Protein AF-A0A386RFL8-F1 (afdb_monomer)

Secondary structure (DSSP, 8-state):
---HHHHHHHHHHH-TTGGGGG-SEEEEEEEE-S--SS-EEEEEEEEES-B---SS-TTSBTTBEEEEEEEES---TT-B--SSEEEEE-TT-TTEEEETTEEEETTEEEEEEETTTEEEHHHHSTTS-SS-HHHHHHHHHHHHHHHTTSPPPTT-EEE-SSTTS-EEE-TTPPP-TTS-------HHHHSSSSPPEESS----------

Organism: Lactobacillus helveticus (NCBI:txid1587)

Foldseek 3Di:
DCALVNQQVVQLQQPLLRPQVLWPEQEAEDEAADEEQIEEEYAEYEEYAAYYHDDDDPNAPVFEGEHEYAYYNDYDLARYPTQGYAYEYEQPQPQWDADPQWIGGVNHTRDRHTPVRYDYQCNRPPPDGSDPSVVSVVSSVVSLVVLLPDDAFPPWDFDPPDVAAGETECPRGDADPSRAGHDDDDVVSVPRPGDYDYPDDHPDRDPPDD

Structure (mmCIF, N/CA/C/O backbone):
data_AF-A0A386RFL8-F1
#
_entry.id   AF-A0A386RFL8-F1
#
loop_
_atom_site.group_PDB
_atom_site.id
_atom_site.type_symbol
_atom_site.label_atom_id
_atom_site.label_alt_id
_atom_site.label_comp_id
_atom_site.label_asym_id
_atom_site.label_entity_id
_atom_site.label_seq_id
_atom_site.pdbx_PDB_ins_code
_atom_site.Cartn_x
_atom_site.Cartn_y
_atom_site.Cartn_z
_atom_site.occupancy
_atom_site.B_iso_or_equiv
_atom_site.auth_seq_id
_atom_site.auth_comp_id
_atom_site.auth_asym_id
_atom_site.auth_atom_id
_atom_site.pdbx_PDB_model_num
ATOM 1 N N . MET A 1 1 ? 4.722 19.148 11.043 1.00 35.84 1 MET A N 1
ATOM 2 C CA . MET A 1 1 ? 4.468 17.842 10.405 1.00 35.84 1 MET A CA 1
ATOM 3 C C . MET A 1 1 ? 4.521 18.100 8.922 1.00 35.84 1 MET A C 1
ATOM 5 O O . MET A 1 1 ? 3.730 18.916 8.471 1.00 35.84 1 MET A O 1
ATOM 9 N N . THR A 1 2 ? 5.464 17.494 8.206 1.00 42.88 2 THR A N 1
ATOM 10 C CA . THR A 1 2 ? 5.365 17.396 6.747 1.00 42.88 2 THR A CA 1
ATOM 11 C C . THR A 1 2 ? 4.039 16.704 6.474 1.00 42.88 2 THR A C 1
ATOM 13 O O . THR A 1 2 ? 3.7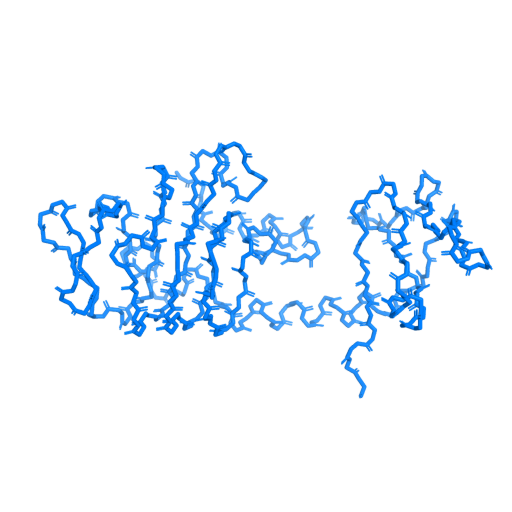72 15.642 7.046 1.00 42.88 2 THR A O 1
ATOM 16 N N . THR A 1 3 ? 3.135 17.372 5.773 1.00 51.09 3 THR A N 1
ATOM 17 C CA . THR A 1 3 ? 1.804 16.810 5.551 1.00 51.09 3 THR A CA 1
ATOM 18 C C . THR A 1 3 ? 1.956 15.531 4.733 1.00 51.09 3 THR A C 1
ATOM 20 O O . THR A 1 3 ? 2.874 15.390 3.927 1.00 51.09 3 THR A O 1
AT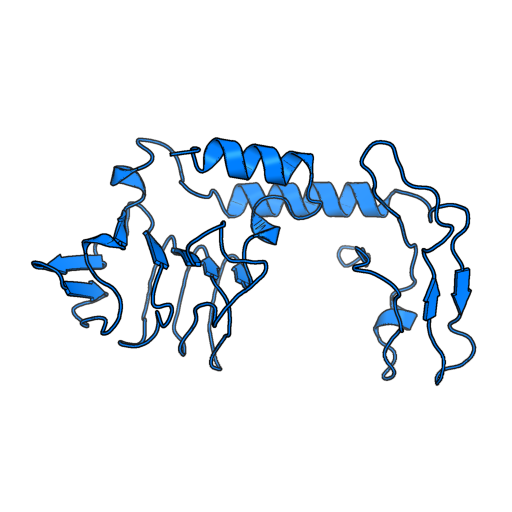OM 23 N N . VAL A 1 4 ? 1.058 14.570 4.923 1.00 56.25 4 VAL A N 1
ATOM 24 C CA . VAL A 1 4 ? 1.047 13.360 4.085 1.00 56.25 4 VAL A CA 1
ATOM 25 C C . VAL A 1 4 ? 0.836 13.712 2.612 1.00 56.25 4 VAL A C 1
ATOM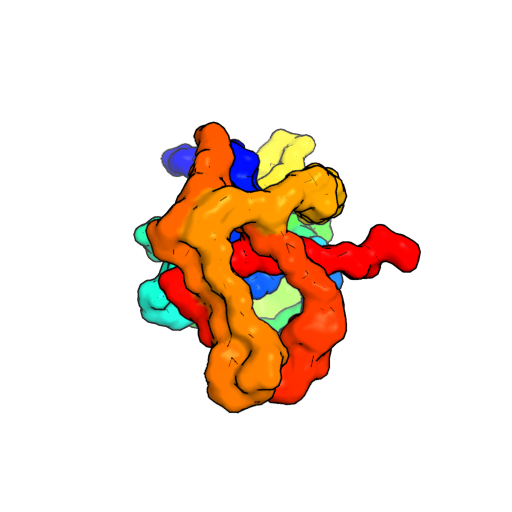 27 O O . VAL A 1 4 ? 1.330 12.993 1.753 1.00 56.25 4 VAL A O 1
ATOM 30 N N . GLY A 1 5 ? 0.241 14.877 2.327 1.00 56.59 5 GLY A N 1
ATOM 31 C CA . GLY A 1 5 ? 0.210 15.480 0.996 1.00 56.59 5 GLY A CA 1
ATOM 32 C C . GLY A 1 5 ? 1.600 15.763 0.417 1.00 56.59 5 GLY A C 1
ATOM 33 O O . GLY A 1 5 ? 1.866 15.358 -0.706 1.00 56.59 5 GLY A O 1
ATOM 34 N N . GLU A 1 6 ? 2.516 16.369 1.177 1.00 59.28 6 GLU A N 1
ATOM 35 C CA . GLU A 1 6 ? 3.884 16.657 0.709 1.00 59.28 6 GLU A CA 1
ATOM 36 C C . GLU A 1 6 ? 4.694 15.376 0.453 1.00 59.28 6 GLU A C 1
ATOM 38 O O . GLU A 1 6 ? 5.393 15.286 -0.553 1.00 59.28 6 GLU A O 1
ATOM 43 N N . ILE A 1 7 ? 4.562 14.357 1.314 1.00 64.94 7 ILE A N 1
ATOM 44 C CA . ILE A 1 7 ? 5.220 13.054 1.104 1.00 64.94 7 ILE A CA 1
ATOM 45 C C . ILE A 1 7 ? 4.599 12.331 -0.097 1.00 64.94 7 ILE A C 1
ATOM 47 O O . ILE A 1 7 ? 5.319 11.773 -0.919 1.00 64.94 7 ILE A O 1
ATOM 51 N N . ALA A 1 8 ? 3.274 12.363 -0.239 1.00 64.75 8 ALA A N 1
ATOM 52 C CA . ALA A 1 8 ? 2.593 11.763 -1.377 1.00 64.75 8 ALA A CA 1
ATOM 53 C C . ALA A 1 8 ? 2.959 12.447 -2.700 1.00 64.75 8 ALA A C 1
ATOM 55 O O . ALA A 1 8 ? 3.140 11.772 -3.712 1.00 64.75 8 ALA A O 1
ATOM 56 N N . GLU A 1 9 ? 3.080 13.773 -2.714 1.00 66.81 9 GLU A N 1
ATOM 57 C CA . GLU A 1 9 ? 3.544 14.522 -3.880 1.00 66.81 9 GLU A CA 1
ATOM 58 C C . GLU A 1 9 ? 4.996 14.208 -4.228 1.00 66.81 9 GLU A C 1
ATOM 60 O O . GLU A 1 9 ? 5.297 14.011 -5.403 1.00 66.81 9 GLU A O 1
ATOM 65 N N . ASP A 1 10 ? 5.881 14.136 -3.234 1.00 70.88 10 ASP A N 1
ATOM 66 C CA . ASP A 1 10 ? 7.281 13.763 -3.433 1.00 70.88 10 ASP A CA 1
ATOM 67 C C . ASP A 1 10 ? 7.417 12.338 -3.989 1.00 70.88 10 ASP A C 1
ATOM 69 O O . ASP A 1 10 ? 8.070 12.129 -5.011 1.00 70.88 10 ASP A O 1
ATOM 73 N N . GLN A 1 11 ? 6.710 11.368 -3.401 1.00 75.38 11 GLN A N 1
ATOM 74 C CA . GLN A 1 11 ? 6.687 9.998 -3.910 1.00 75.38 11 GLN A CA 1
ATOM 75 C C . GLN A 1 11 ? 6.119 9.933 -5.328 1.00 75.38 11 GLN A C 1
ATOM 77 O O . GLN A 1 11 ? 6.685 9.264 -6.182 1.00 75.38 11 GLN A O 1
ATOM 82 N N . ASN A 1 12 ? 5.047 10.666 -5.632 1.00 70.06 12 ASN A N 1
ATOM 83 C CA . ASN A 1 12 ? 4.496 10.699 -6.990 1.00 70.06 12 ASN A CA 1
ATOM 84 C C . ASN A 1 12 ? 5.446 11.345 -8.017 1.00 70.06 12 ASN A C 1
ATOM 86 O O . ASN A 1 12 ? 5.294 11.086 -9.208 1.00 70.06 12 ASN A O 1
ATOM 90 N N . LYS A 1 13 ? 6.402 12.178 -7.584 1.00 70.25 13 LYS A N 1
ATOM 91 C CA . LYS A 1 13 ? 7.418 12.794 -8.455 1.00 70.25 13 LYS A CA 1
ATOM 92 C C . LYS A 1 13 ? 8.653 11.914 -8.646 1.00 70.25 13 LYS A C 1
ATOM 94 O O . LYS A 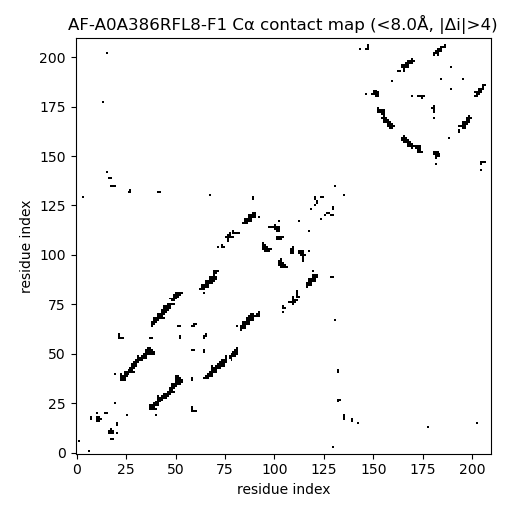1 13 ? 9.249 11.958 -9.716 1.00 70.25 13 LYS A O 1
ATOM 99 N N . HIS A 1 14 ? 9.038 11.137 -7.633 1.00 71.81 14 HIS A N 1
ATOM 100 C CA . HIS A 1 14 ? 10.338 10.453 -7.597 1.00 71.81 14 HIS A CA 1
ATOM 101 C C . HIS A 1 14 ? 10.260 8.920 -7.498 1.00 71.81 14 HIS A C 1
ATOM 103 O O . HIS A 1 14 ? 11.295 8.256 -7.521 1.00 71.81 14 HIS A O 1
ATOM 109 N N . ASN A 1 15 ? 9.063 8.337 -7.388 1.00 75.25 15 ASN A N 1
ATOM 110 C CA . ASN A 1 15 ? 8.848 6.896 -7.277 1.00 75.25 15 ASN A CA 1
ATOM 111 C C . ASN A 1 15 ? 7.842 6.423 -8.336 1.00 75.25 15 ASN A C 1
ATOM 113 O O . ASN A 1 15 ? 6.707 6.894 -8.386 1.00 75.25 15 ASN A O 1
ATOM 117 N N . ALA A 1 16 ? 8.230 5.435 -9.147 1.00 78.81 16 ALA A N 1
ATOM 118 C CA . ALA A 1 16 ? 7.373 4.825 -10.169 1.00 78.81 16 ALA A CA 1
ATOM 119 C C . ALA A 1 16 ? 6.045 4.277 -9.601 1.00 78.81 16 ALA A C 1
ATOM 121 O O . ALA A 1 16 ? 5.026 4.262 -10.297 1.00 78.81 16 ALA A O 1
ATOM 122 N N . LEU A 1 17 ? 6.057 3.853 -8.332 1.00 84.38 17 LEU A N 1
ATOM 123 C CA . LEU A 1 17 ? 4.894 3.347 -7.600 1.00 84.38 17 LEU A CA 1
ATOM 124 C C . LEU A 1 17 ? 4.148 4.439 -6.814 1.00 84.38 17 LEU A C 1
ATOM 126 O O . LEU A 1 17 ? 3.133 4.151 -6.179 1.00 84.38 17 LEU A O 1
ATOM 130 N N . GLY A 1 18 ? 4.636 5.682 -6.826 1.00 85.19 18 GLY A N 1
ATOM 131 C CA . GLY A 1 18 ? 4.064 6.780 -6.056 1.00 85.19 18 GLY A CA 1
ATOM 132 C C . GLY A 1 18 ? 3.894 6.424 -4.578 1.00 85.19 18 GLY A C 1
ATOM 133 O O . GLY A 1 18 ? 4.738 5.760 -3.975 1.00 85.19 18 GLY A O 1
ATOM 134 N N . VAL A 1 19 ? 2.756 6.820 -4.005 1.00 84.50 19 VAL A N 1
ATOM 135 C CA . VAL A 1 19 ? 2.386 6.518 -2.608 1.00 84.50 19 VAL A CA 1
ATOM 136 C C . VAL A 1 19 ? 2.368 5.015 -2.312 1.00 84.50 19 VAL A C 1
ATOM 138 O O . VAL A 1 19 ? 2.709 4.611 -1.202 1.00 84.50 19 VAL A O 1
ATOM 141 N N . ALA A 1 20 ? 2.009 4.168 -3.282 1.00 89.00 20 ALA A N 1
ATOM 142 C CA . ALA A 1 20 ? 1.928 2.724 -3.062 1.00 89.00 20 ALA A CA 1
ATOM 143 C C . ALA A 1 20 ? 3.291 2.108 -2.716 1.00 89.00 20 ALA A C 1
ATOM 145 O O . ALA A 1 20 ? 3.353 1.153 -1.945 1.00 89.00 20 ALA A O 1
ATOM 146 N N . GLY A 1 21 ? 4.382 2.698 -3.217 1.00 84.69 21 GLY A N 1
ATOM 147 C CA . GLY A 1 21 ? 5.746 2.269 -2.910 1.00 84.69 21 GLY A CA 1
ATOM 148 C C . GLY A 1 21 ? 6.151 2.444 -1.442 1.00 84.69 21 GLY A C 1
ATOM 149 O O . GLY A 1 21 ? 7.168 1.894 -1.036 1.00 84.69 21 GLY A O 1
ATOM 150 N N . MET A 1 22 ? 5.367 3.171 -0.638 1.00 83.25 22 MET A N 1
ATOM 151 C CA . MET A 1 22 ? 5.612 3.347 0.798 1.00 83.25 22 MET A CA 1
ATOM 152 C C . MET A 1 22 ? 5.113 2.176 1.657 1.00 83.25 22 MET A C 1
ATOM 154 O O . MET A 1 22 ? 5.373 2.149 2.862 1.00 83.25 22 MET A O 1
ATOM 158 N N . PHE A 1 23 ? 4.357 1.240 1.076 1.00 87.88 23 PHE A N 1
ATOM 159 C CA . PHE A 1 23 ? 3.681 0.180 1.817 1.00 87.88 23 PHE A CA 1
ATOM 160 C C . PHE A 1 23 ? 4.155 -1.205 1.383 1.00 87.88 23 PHE A C 1
ATOM 162 O O . PHE A 1 23 ? 4.323 -1.481 0.197 1.00 87.88 23 PHE A O 1
ATOM 169 N N . ASN A 1 24 ? 4.312 -2.119 2.344 1.00 90.50 24 ASN A N 1
ATOM 170 C CA . ASN A 1 24 ? 4.520 -3.536 2.032 1.00 90.50 24 ASN A CA 1
ATOM 171 C C . ASN A 1 24 ? 3.294 -4.158 1.359 1.00 90.50 24 ASN A C 1
ATOM 173 O O . ASN A 1 24 ? 3.442 -5.011 0.486 1.00 90.50 24 ASN A O 1
ATOM 177 N N . ILE A 1 25 ? 2.097 -3.763 1.791 1.00 92.69 25 ILE A N 1
ATOM 178 C CA . ILE A 1 25 ? 0.830 -4.167 1.187 1.00 92.69 25 ILE A CA 1
ATOM 179 C C . ILE A 1 25 ? 0.078 -2.894 0.813 1.00 92.69 25 ILE A C 1
ATOM 181 O O . ILE A 1 25 ? -0.309 -2.131 1.693 1.00 92.69 25 ILE A O 1
ATOM 185 N N . PHE A 1 26 ? -0.150 -2.691 -0.484 1.00 94.06 26 PHE A N 1
ATOM 186 C CA . PHE A 1 26 ? -1.040 -1.661 -1.014 1.00 94.06 26 PHE A CA 1
ATOM 187 C C . PHE A 1 26 ? -2.131 -2.335 -1.851 1.00 94.06 26 PHE A C 1
ATOM 189 O O . PHE A 1 26 ? -1.840 -2.915 -2.899 1.00 94.06 26 PHE A O 1
ATOM 196 N N . SER A 1 27 ? -3.380 -2.319 -1.388 1.00 96.75 27 SER A N 1
ATOM 197 C CA . SER A 1 27 ? -4.453 -3.113 -2.006 1.00 96.75 27 SER A CA 1
ATOM 198 C C . SER A 1 27 ? -5.835 -2.489 -1.861 1.00 96.75 27 SER A C 1
ATOM 200 O O . SER A 1 27 ? -6.052 -1.600 -1.050 1.00 96.75 27 SER A O 1
ATOM 202 N N . LYS A 1 28 ? -6.806 -2.972 -2.640 1.00 97.44 28 LYS A N 1
ATOM 203 C CA . LYS A 1 28 ? -8.221 -2.662 -2.386 1.00 97.44 28 LYS A CA 1
ATOM 204 C C . LYS A 1 28 ? -8.800 -3.569 -1.305 1.00 97.44 28 LYS A C 1
ATOM 206 O O . LYS A 1 28 ? -9.442 -3.090 -0.389 1.00 97.44 28 LYS A O 1
ATOM 211 N N . GLU A 1 29 ? -8.513 -4.858 -1.383 1.00 97.62 29 GLU A N 1
ATOM 212 C CA . GLU A 1 29 ? -9.023 -5.862 -0.454 1.00 97.62 29 GLU A CA 1
ATOM 213 C C . GLU A 1 29 ? -7.834 -6.622 0.143 1.00 97.62 29 GLU A C 1
ATOM 215 O O . GLU A 1 29 ? -6.909 -6.999 -0.585 1.00 97.62 29 GLU A O 1
ATOM 220 N N . THR A 1 30 ? -7.835 -6.849 1.456 1.00 97.50 30 THR A N 1
ATOM 221 C CA . THR A 1 30 ? -6.741 -7.535 2.157 1.00 97.50 30 THR A CA 1
ATOM 222 C C . THR A 1 30 ? -7.254 -8.669 3.029 1.00 97.50 30 THR A C 1
ATOM 224 O O . THR A 1 30 ? -8.117 -8.472 3.882 1.00 97.50 30 THR A O 1
ATOM 227 N N . ASN A 1 31 ? -6.631 -9.838 2.868 1.00 96.44 31 ASN A N 1
ATOM 228 C CA . ASN A 1 31 ? -6.639 -10.935 3.829 1.00 96.44 31 ASN A CA 1
ATOM 229 C C . ASN A 1 31 ? -5.188 -11.308 4.148 1.00 96.44 31 ASN A C 1
ATOM 231 O O . ASN A 1 31 ? -4.416 -11.578 3.227 1.00 96.44 31 ASN A O 1
ATOM 235 N N . ILE A 1 32 ? -4.810 -11.343 5.428 1.00 94.25 32 ILE A N 1
ATOM 236 C CA . ILE A 1 32 ? -3.445 -11.710 5.837 1.00 94.25 32 ILE A CA 1
ATOM 237 C C . ILE A 1 32 ? -3.442 -13.128 6.414 1.00 94.25 32 ILE A C 1
ATOM 239 O O . ILE A 1 32 ? -3.817 -13.353 7.561 1.00 94.25 32 ILE A O 1
ATOM 243 N N . SER A 1 33 ? -2.995 -14.104 5.625 1.00 92.00 33 SER A N 1
ATOM 244 C CA . SER A 1 33 ? -2.976 -15.522 6.021 1.00 92.00 33 SER A CA 1
ATOM 245 C C . SER A 1 33 ? -1.745 -15.931 6.835 1.00 92.00 33 SER A C 1
ATOM 247 O O . SER A 1 33 ? -1.748 -16.983 7.467 1.00 92.00 33 SER A O 1
ATOM 249 N N . ALA A 1 34 ? -0.703 -15.101 6.880 1.00 91.50 34 ALA A N 1
ATOM 250 C CA . ALA A 1 34 ? 0.533 -15.344 7.620 1.00 91.50 34 ALA A CA 1
ATOM 251 C C . ALA A 1 34 ? 1.083 -14.029 8.176 1.00 91.50 34 ALA A C 1
ATOM 253 O O . ALA A 1 34 ? 0.790 -12.968 7.639 1.00 91.50 34 ALA A O 1
ATOM 254 N N . ASN A 1 35 ? 1.891 -14.095 9.234 1.00 92.12 35 ASN A N 1
ATOM 255 C CA . ASN A 1 35 ? 2.486 -12.897 9.820 1.00 92.12 35 ASN A CA 1
ATOM 256 C C . ASN A 1 35 ? 3.307 -12.122 8.781 1.00 92.12 35 ASN A C 1
ATOM 258 O O . ASN A 1 35 ? 4.280 -12.644 8.235 1.00 92.12 35 ASN A O 1
ATOM 262 N N . THR A 1 36 ? 2.973 -10.851 8.589 1.00 91.44 36 THR A N 1
ATOM 263 C CA . THR A 1 36 ? 3.650 -9.964 7.644 1.00 91.44 36 THR A CA 1
ATOM 264 C C . THR A 1 36 ? 4.641 -9.073 8.388 1.00 91.44 36 THR A C 1
ATOM 266 O O . THR A 1 36 ? 4.363 -8.537 9.463 1.00 91.44 36 THR A O 1
ATOM 269 N N . ASN A 1 37 ? 5.850 -8.928 7.850 1.00 90.69 37 ASN A N 1
ATOM 270 C CA . ASN A 1 37 ? 6.819 -7.947 8.334 1.00 90.69 37 ASN A CA 1
ATOM 271 C C . ASN A 1 37 ? 6.724 -6.678 7.486 1.00 90.69 37 ASN A C 1
ATOM 273 O O . ASN A 1 37 ? 7.542 -6.467 6.592 1.00 90.69 37 ASN A O 1
ATOM 277 N N . GLY A 1 38 ? 5.687 -5.882 7.727 1.00 89.75 38 GLY A N 1
ATOM 278 C CA . GLY A 1 38 ? 5.405 -4.729 6.888 1.00 89.75 38 GLY A CA 1
ATOM 279 C C . GLY A 1 38 ? 4.081 -4.045 7.172 1.00 89.75 38 GLY A C 1
ATOM 280 O O . GLY A 1 38 ? 3.181 -4.664 7.739 1.00 89.75 38 GLY A O 1
ATOM 281 N N . ASN A 1 39 ? 3.985 -2.785 6.763 1.00 91.50 39 ASN A N 1
ATOM 282 C CA . ASN A 1 39 ? 2.782 -1.970 6.860 1.00 91.50 39 ASN A CA 1
ATOM 283 C C . ASN A 1 39 ? 1.765 -2.243 5.748 1.00 91.50 39 ASN A C 1
ATOM 285 O O . ASN A 1 39 ? 2.070 -2.819 4.700 1.00 91.50 39 ASN A O 1
ATOM 289 N N . VAL A 1 40 ? 0.541 -1.782 5.993 1.00 94.12 40 VAL A N 1
ATOM 290 C CA . VAL A 1 40 ? -0.619 -1.996 5.132 1.00 94.12 40 VAL A CA 1
ATOM 291 C C . VAL A 1 40 ? -1.300 -0.667 4.813 1.00 94.12 40 VAL A C 1
ATOM 293 O O . VAL A 1 40 ? -1.617 0.111 5.713 1.00 94.12 40 VAL A O 1
ATOM 296 N N . ALA A 1 41 ? -1.576 -0.448 3.531 1.00 94.25 41 ALA A N 1
ATOM 297 C CA . ALA A 1 41 ? -2.558 0.496 3.021 1.00 94.25 41 ALA A CA 1
ATOM 298 C C . ALA A 1 41 ? -3.643 -0.281 2.268 1.00 94.25 41 ALA A C 1
ATOM 300 O O . ALA A 1 41 ? -3.373 -0.880 1.225 1.00 94.25 41 ALA A O 1
ATOM 301 N N . THR A 1 42 ? -4.869 -0.298 2.789 1.00 96.88 42 THR A N 1
ATOM 302 C CA . THR A 1 42 ? -5.968 -1.014 2.138 1.00 96.88 42 THR A CA 1
ATOM 303 C C . THR A 1 42 ? -7.316 -0.333 2.266 1.00 96.88 42 THR A C 1
ATOM 305 O O . THR A 1 42 ? -7.565 0.412 3.216 1.00 96.88 42 THR A O 1
ATOM 308 N N . LYS A 1 43 ? -8.193 -0.586 1.292 1.00 96.25 43 LYS A N 1
ATOM 309 C CA . LYS A 1 43 ? -9.557 -0.061 1.318 1.00 96.25 43 LYS A CA 1
ATOM 310 C C . LYS A 1 43 ? -10.427 -0.903 2.248 1.00 96.25 43 LYS A C 1
ATOM 312 O O . LYS A 1 43 ? -11.052 -0.363 3.151 1.00 96.25 43 LYS A O 1
ATOM 317 N N . THR A 1 44 ? -10.383 -2.220 2.109 1.00 97.38 44 THR A N 1
ATOM 318 C CA . THR A 1 44 ? -11.074 -3.154 2.996 1.00 97.38 44 THR A CA 1
ATOM 319 C C . THR A 1 44 ? -10.078 -4.156 3.560 1.00 97.38 44 THR A C 1
ATOM 321 O O . THR A 1 44 ? -9.433 -4.912 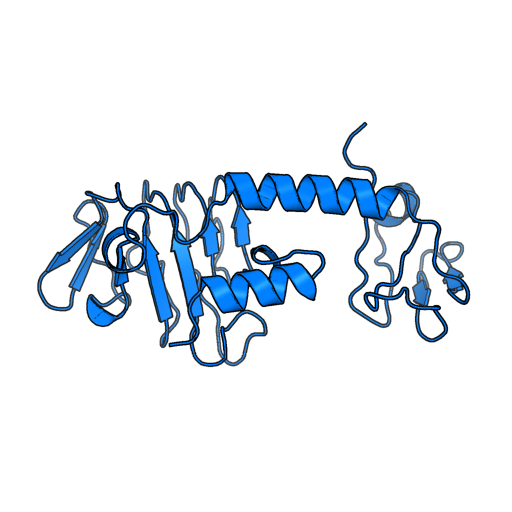2.831 1.00 97.38 44 THR A O 1
ATOM 324 N N . TYR A 1 45 ? -9.961 -4.182 4.883 1.00 97.31 45 TYR A N 1
ATOM 325 C CA . TYR A 1 45 ? -9.289 -5.251 5.606 1.00 97.31 45 TYR A CA 1
ATOM 326 C C . TYR A 1 45 ? -10.337 -6.240 6.107 1.00 97.31 45 TYR A C 1
ATOM 328 O O . TYR A 1 45 ? -11.131 -5.916 6.992 1.00 97.31 45 TYR A O 1
ATOM 336 N N . HIS A 1 46 ? -10.346 -7.439 5.532 1.00 97.38 46 HIS A N 1
ATOM 337 C CA . HIS A 1 46 ? -11.338 -8.455 5.864 1.00 97.38 46 HIS A CA 1
ATOM 338 C C . HIS A 1 46 ? -10.999 -9.156 7.175 1.00 97.38 46 HIS A C 1
ATOM 340 O O . HIS A 1 46 ? -11.810 -9.183 8.091 1.00 97.38 46 HIS A O 1
ATOM 346 N N . SER A 1 47 ? -9.808 -9.750 7.250 1.00 95.38 47 SER A N 1
ATOM 347 C CA . SER A 1 47 ? -9.329 -10.498 8.411 1.00 95.38 47 SER A CA 1
ATOM 348 C C . SER A 1 47 ? -7.844 -10.837 8.250 1.00 95.38 47 SER A C 1
ATOM 350 O O . SER A 1 47 ? -7.271 -10.714 7.162 1.00 95.38 47 SER A O 1
ATOM 352 N N . GLY A 1 48 ? -7.205 -11.306 9.322 1.00 93.56 48 GLY A N 1
ATOM 353 C CA . GLY A 1 48 ? -5.891 -11.925 9.199 1.00 93.56 48 GLY A CA 1
ATOM 354 C C . GLY A 1 48 ? -5.010 -11.866 10.435 1.00 93.56 48 GLY A C 1
ATOM 355 O O . GLY A 1 48 ? -5.407 -11.380 11.496 1.00 93.56 48 GLY A O 1
ATOM 356 N N . ASN A 1 49 ? -3.800 -12.381 10.237 1.00 93.94 49 ASN A N 1
ATOM 357 C CA . ASN A 1 49 ? -2.702 -12.437 11.191 1.00 93.94 49 ASN A CA 1
ATOM 358 C C . ASN A 1 49 ? -2.023 -11.069 11.402 1.00 93.94 49 ASN A C 1
ATOM 360 O O . ASN A 1 49 ? -2.480 -10.034 10.919 1.00 93.94 49 ASN A O 1
ATOM 364 N N . GLU A 1 50 ? -0.928 -11.065 12.161 1.00 94.81 50 GLU A N 1
ATOM 365 C CA . GLU A 1 50 ? -0.198 -9.855 12.532 1.00 94.81 50 GLU A CA 1
ATOM 366 C C . GLU A 1 50 ? 0.544 -9.217 11.354 1.00 94.81 50 GLU A C 1
ATOM 368 O O . GLU A 1 50 ? 1.131 -9.900 10.511 1.00 94.81 50 GLU A O 1
ATOM 373 N N . PHE A 1 51 ? 0.616 -7.891 11.364 1.00 94.62 51 PHE A N 1
ATOM 374 C CA . PHE A 1 51 ? 1.407 -7.078 10.454 1.00 94.62 51 PHE A CA 1
ATOM 375 C C . PHE A 1 51 ? 2.108 -5.934 11.201 1.00 94.62 51 PHE A C 1
ATOM 377 O O . PHE A 1 51 ? 1.921 -5.711 12.399 1.00 94.62 51 PHE A O 1
ATOM 384 N N . GLY A 1 52 ? 2.987 -5.240 10.491 1.00 91.38 52 GLY A N 1
ATOM 385 C CA . GLY A 1 52 ? 3.819 -4.162 11.011 1.00 91.38 52 GLY A CA 1
ATOM 386 C C . GLY A 1 52 ? 5.311 -4.470 10.914 1.00 91.38 52 GLY A C 1
ATOM 387 O O . GLY A 1 52 ? 5.755 -5.618 11.096 1.00 91.38 52 GLY A O 1
ATOM 388 N N . ALA A 1 53 ? 6.082 -3.435 10.595 1.00 86.56 53 ALA A N 1
ATOM 389 C CA . ALA A 1 53 ? 7.514 -3.534 10.347 1.00 86.56 53 ALA A CA 1
ATOM 390 C C . ALA A 1 53 ? 8.321 -3.861 11.622 1.00 86.56 53 ALA A C 1
ATOM 392 O O . ALA A 1 53 ? 8.009 -3.422 12.730 1.00 86.56 53 ALA A O 1
ATOM 393 N N . ARG A 1 54 ? 9.397 -4.640 11.459 1.00 79.12 54 ARG A N 1
ATOM 394 C CA . ARG A 1 54 ? 10.392 -4.973 12.489 1.00 79.12 54 ARG A CA 1
ATOM 395 C C . ARG A 1 54 ? 11.701 -4.239 12.213 1.00 79.12 54 ARG A C 1
ATOM 397 O O . ARG A 1 54 ? 12.210 -4.294 11.096 1.00 79.12 54 ARG A O 1
ATOM 404 N N . GLY A 1 55 ? 12.303 -3.663 13.253 1.00 74.44 55 GLY A N 1
ATOM 405 C CA . GLY A 1 55 ? 13.625 -3.035 13.159 1.00 74.44 55 GLY A CA 1
ATOM 406 C C . GLY A 1 55 ? 13.645 -1.857 12.182 1.00 74.44 55 GLY A C 1
ATOM 407 O O . GLY A 1 55 ? 12.683 -1.104 12.113 1.00 74.44 55 GLY A O 1
ATOM 408 N N . LYS A 1 56 ? 14.741 -1.689 11.432 1.00 67.44 56 LYS A N 1
ATOM 409 C CA . LYS A 1 56 ? 14.808 -0.722 10.325 1.00 67.44 56 LYS A CA 1
ATOM 410 C C . LYS A 1 56 ? 14.200 -1.360 9.073 1.00 67.44 56 LYS A C 1
ATOM 412 O O . LYS A 1 56 ? 14.687 -2.393 8.626 1.00 67.44 56 LYS A O 1
ATOM 417 N N . SER A 1 57 ? 13.178 -0.733 8.498 1.00 65.94 57 SER A N 1
ATOM 418 C CA . SER A 1 57 ? 12.584 -1.112 7.211 1.00 65.94 57 SER A CA 1
ATOM 419 C C . SER A 1 57 ? 12.566 0.096 6.276 1.00 65.94 57 SER A C 1
ATOM 421 O O . SER A 1 57 ? 12.442 1.229 6.737 1.00 65.94 57 SER A O 1
ATOM 423 N N . HIS A 1 58 ? 12.683 -0.150 4.968 1.00 62.41 58 HIS A N 1
ATOM 424 C CA . HIS A 1 58 ? 12.566 0.889 3.937 1.00 62.41 58 HIS A CA 1
ATOM 425 C C . HIS A 1 58 ? 11.167 1.528 3.911 1.00 62.41 58 HIS A C 1
ATOM 427 O O . HIS A 1 58 ? 11.020 2.671 3.501 1.00 62.41 58 HIS A O 1
ATOM 433 N N . ASN A 1 59 ? 10.162 0.809 4.420 1.00 58.81 59 ASN A N 1
ATOM 434 C CA . ASN A 1 59 ? 8.763 1.238 4.438 1.00 58.81 59 ASN A CA 1
ATOM 435 C C . ASN A 1 59 ? 8.370 1.959 5.739 1.00 58.81 59 ASN A C 1
ATOM 437 O O . ASN A 1 59 ? 7.212 2.322 5.928 1.00 58.81 59 ASN A O 1
ATOM 441 N N . LEU A 1 60 ? 9.327 2.187 6.649 1.00 65.38 60 LEU A N 1
ATOM 442 C CA . LEU A 1 60 ? 9.124 3.102 7.769 1.00 65.38 60 LEU A CA 1
ATOM 443 C C . LEU A 1 60 ? 9.232 4.534 7.254 1.00 65.38 60 LEU A C 1
ATOM 445 O O . LEU A 1 60 ? 10.254 4.922 6.687 1.00 65.38 60 LEU A O 1
ATOM 449 N N . THR A 1 61 ? 8.230 5.365 7.522 1.00 61.09 61 THR A N 1
ATOM 450 C CA . THR A 1 61 ? 8.315 6.795 7.219 1.00 61.09 61 THR A CA 1
ATOM 451 C C . THR A 1 61 ? 9.251 7.462 8.227 1.00 61.09 61 THR A C 1
ATOM 453 O O . THR A 1 61 ? 8.789 7.903 9.277 1.00 61.09 61 THR A O 1
ATOM 456 N N . ALA A 1 62 ? 10.560 7.477 7.944 1.00 55.72 62 ALA A N 1
ATOM 457 C CA . ALA A 1 62 ? 11.688 8.092 8.673 1.00 55.72 62 ALA A CA 1
ATOM 458 C C . ALA A 1 62 ? 11.852 7.793 10.190 1.00 55.72 62 ALA A C 1
ATOM 460 O O . ALA A 1 62 ? 12.963 7.882 10.703 1.00 55.72 62 ALA A O 1
ATOM 461 N N . THR A 1 63 ? 10.792 7.442 10.921 1.00 64.94 63 THR A N 1
ATOM 462 C CA . THR A 1 63 ? 10.738 7.248 12.379 1.00 64.94 63 THR A CA 1
ATOM 463 C C . THR A 1 63 ? 9.602 6.323 12.845 1.00 64.94 63 THR A C 1
ATOM 465 O O . THR A 1 63 ? 9.668 5.865 13.980 1.00 64.94 63 THR A O 1
ATOM 468 N N . LYS A 1 64 ? 8.566 6.045 12.030 1.00 79.38 64 LYS A N 1
ATOM 469 C CA . LYS A 1 64 ? 7.387 5.253 12.444 1.00 79.38 64 LYS A CA 1
ATOM 470 C C . LYS A 1 64 ? 6.822 4.380 11.327 1.00 79.38 64 LYS A C 1
ATOM 472 O O . LYS A 1 64 ? 6.992 4.690 10.149 1.00 79.38 64 LYS A O 1
ATOM 477 N N . ASP A 1 65 ? 6.120 3.324 11.725 1.00 87.25 65 ASP A N 1
ATOM 478 C CA . ASP A 1 65 ? 5.334 2.469 10.837 1.00 87.25 65 ASP A CA 1
ATOM 479 C C . ASP A 1 65 ? 3.962 3.103 10.574 1.00 87.25 65 ASP A C 1
ATOM 481 O O . ASP A 1 65 ? 3.235 3.416 11.517 1.00 87.25 65 ASP A O 1
ATOM 485 N N . VAL A 1 66 ? 3.593 3.333 9.314 1.00 88.56 66 VAL A N 1
ATOM 486 C CA . VAL A 1 66 ? 2.316 3.986 8.974 1.00 88.56 66 VAL A CA 1
ATOM 487 C C . VAL A 1 66 ? 1.407 2.996 8.280 1.00 88.56 66 VAL A C 1
ATOM 489 O O . VAL A 1 66 ? 1.782 2.431 7.257 1.00 88.56 66 VAL A O 1
ATOM 492 N N . ASN A 1 67 ? 0.203 2.827 8.821 1.00 92.88 67 ASN A N 1
ATOM 493 C CA . ASN A 1 67 ? -0.843 1.980 8.264 1.00 92.88 67 ASN A CA 1
ATOM 494 C C . ASN A 1 67 ? -2.070 2.831 7.915 1.00 92.88 67 ASN A C 1
ATOM 496 O O . ASN A 1 67 ? -2.454 3.707 8.692 1.00 92.88 67 ASN A O 1
ATOM 500 N N . TYR A 1 68 ? -2.701 2.545 6.778 1.00 93.81 68 TYR A N 1
ATOM 501 C CA . TYR A 1 68 ? -3.979 3.132 6.376 1.00 9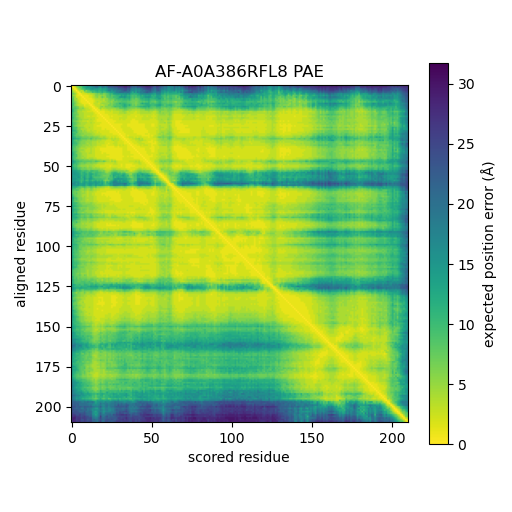3.81 68 TYR A CA 1
ATOM 502 C C . TYR A 1 68 ? -4.987 2.025 6.078 1.00 93.81 68 TYR A C 1
ATOM 504 O O . TYR A 1 68 ? -4.745 1.172 5.229 1.00 93.81 68 TYR A O 1
ATOM 512 N N . ILE A 1 69 ? -6.119 2.017 6.771 1.00 96.38 69 ILE A N 1
ATOM 513 C CA . ILE A 1 69 ? -7.173 1.030 6.533 1.00 96.38 69 ILE A CA 1
ATOM 514 C C . ILE A 1 69 ? -8.509 1.757 6.464 1.00 96.38 69 ILE A C 1
ATOM 516 O O . ILE A 1 69 ? -9.035 2.187 7.487 1.00 96.38 69 ILE A O 1
ATOM 520 N N . GLU A 1 70 ? -9.062 1.918 5.263 1.00 95.06 70 GLU A N 1
ATOM 521 C CA . GLU A 1 70 ? -10.293 2.698 5.080 1.00 95.06 70 GLU A CA 1
ATOM 522 C C . GLU A 1 70 ? -11.488 2.042 5.799 1.00 95.06 70 GLU A C 1
ATOM 524 O O . GLU A 1 70 ? -12.230 2.729 6.500 1.00 95.06 70 GLU A O 1
ATOM 529 N N . LYS A 1 71 ? -11.623 0.713 5.699 1.00 96.19 71 LYS A N 1
ATOM 530 C CA . LYS A 1 71 ? -12.647 -0.101 6.367 1.00 96.19 71 LYS A CA 1
ATOM 531 C C . LYS A 1 71 ? -12.034 -1.367 6.969 1.00 96.19 71 LYS A C 1
ATOM 533 O O . LYS A 1 71 ? -11.310 -2.093 6.289 1.00 96.19 71 LYS A O 1
ATOM 538 N N . ILE A 1 72 ? -12.382 -1.675 8.221 1.00 97.06 72 ILE A N 1
ATOM 539 C CA . ILE A 1 72 ? -12.010 -2.928 8.901 1.00 97.06 72 ILE A CA 1
ATOM 540 C C . ILE A 1 72 ? -13.272 -3.762 9.131 1.00 97.06 72 ILE A C 1
ATOM 542 O O . ILE A 1 72 ? -14.188 -3.299 9.810 1.00 97.06 72 ILE A O 1
ATOM 546 N N . GLU A 1 73 ? -13.321 -4.982 8.597 1.00 96.12 73 GLU A N 1
ATOM 547 C CA . GLU A 1 73 ? -14.439 -5.915 8.807 1.00 96.12 73 GLU A CA 1
ATOM 548 C C . GLU A 1 73 ? -14.198 -6.831 10.009 1.00 96.12 73 GLU A C 1
ATOM 550 O O . GLU A 1 73 ? -15.049 -6.900 10.892 1.00 96.12 73 GLU A O 1
ATOM 555 N N . ASP A 1 74 ? -13.025 -7.457 10.103 1.00 95.56 74 ASP A N 1
ATOM 556 C CA . ASP A 1 74 ? -12.524 -8.145 11.295 1.00 95.56 74 ASP A CA 1
ATOM 557 C C . ASP A 1 74 ? -11.010 -7.944 11.435 1.00 95.56 74 ASP A C 1
ATOM 559 O O . ASP A 1 74 ? -10.288 -7.668 10.478 1.00 95.56 74 ASP A O 1
ATOM 563 N N . ILE A 1 75 ? -10.512 -8.064 12.663 1.00 95.69 75 ILE A N 1
ATOM 564 C CA . ILE A 1 75 ? -9.098 -7.886 12.977 1.00 95.69 75 ILE A CA 1
ATOM 565 C C . ILE A 1 75 ? -8.714 -8.663 14.236 1.00 95.69 75 ILE A C 1
ATOM 567 O O . ILE A 1 75 ? -9.456 -8.690 15.220 1.00 95.69 75 ILE A O 1
ATOM 571 N N . GLY A 1 76 ? -7.556 -9.322 14.228 1.00 94.75 76 GLY A N 1
ATOM 572 C CA . GLY A 1 76 ? -7.011 -9.962 15.427 1.00 94.75 76 GLY A CA 1
ATOM 573 C C . GLY A 1 76 ? -6.606 -8.931 16.487 1.00 94.75 76 GLY A C 1
ATOM 574 O O . GLY A 1 76 ? -6.162 -7.837 16.151 1.00 94.75 76 GLY A O 1
ATOM 575 N N . ALA A 1 77 ? -6.700 -9.284 17.773 1.00 95.75 77 ALA A N 1
ATOM 576 C CA . ALA A 1 77 ? -6.307 -8.385 18.869 1.00 95.75 77 ALA A CA 1
ATOM 577 C C . ALA A 1 77 ? -4.836 -7.926 18.766 1.00 95.75 77 ALA A C 1
ATOM 579 O O . ALA A 1 77 ? -4.517 -6.774 19.057 1.00 95.75 77 ALA A O 1
ATOM 580 N N . ASN A 1 78 ? -3.965 -8.802 18.255 1.00 93.94 78 ASN A N 1
ATOM 581 C CA . ASN A 1 78 ? -2.535 -8.553 18.055 1.00 93.94 78 ASN A CA 1
ATOM 582 C C . ASN A 1 78 ? -2.173 -8.056 16.644 1.00 93.94 78 ASN A C 1
ATOM 584 O O . ASN A 1 78 ? -0.991 -7.989 16.320 1.00 93.94 78 ASN A O 1
ATOM 588 N N . ALA A 1 79 ? -3.155 -7.732 15.790 1.00 94.88 79 ALA A N 1
ATOM 589 C CA . ALA A 1 79 ? -2.912 -7.496 14.363 1.00 94.88 79 ALA A CA 1
ATOM 590 C C . ALA A 1 79 ? -1.857 -6.412 14.096 1.00 94.88 79 ALA A C 1
ATOM 592 O O . ALA A 1 79 ? -0.975 -6.604 13.267 1.00 94.88 79 ALA A O 1
ATOM 593 N N . PHE A 1 80 ? -1.910 -5.305 14.834 1.00 94.75 80 PHE A N 1
ATOM 594 C CA . PHE A 1 80 ? -0.878 -4.276 14.790 1.00 94.75 80 PHE A CA 1
ATOM 595 C C . PHE A 1 80 ? 0.264 -4.666 15.723 1.00 94.75 80 PHE A C 1
ATOM 597 O O . PHE A 1 80 ? 0.066 -4.713 16.932 1.00 94.75 80 PHE A O 1
ATOM 604 N N . ARG A 1 81 ? 1.457 -4.940 15.192 1.00 91.19 81 ARG A N 1
ATOM 605 C CA . ARG A 1 81 ? 2.612 -5.364 16.004 1.00 91.19 81 ARG A CA 1
ATOM 606 C C . ARG A 1 81 ? 3.684 -4.287 16.182 1.00 91.19 81 ARG A C 1
ATOM 608 O O . ARG A 1 81 ? 4.505 -4.391 17.091 1.00 91.19 81 ARG A O 1
ATOM 615 N N . ALA A 1 82 ? 3.744 -3.293 15.300 1.00 87.56 82 ALA A N 1
ATOM 616 C CA . ALA A 1 82 ? 4.801 -2.285 15.341 1.00 87.56 82 ALA A CA 1
ATOM 617 C C . ALA A 1 82 ? 4.763 -1.480 16.656 1.00 87.56 82 ALA A C 1
ATOM 619 O O . ALA A 1 82 ? 3.703 -1.032 17.084 1.00 87.56 82 ALA A O 1
ATOM 620 N N . GLN A 1 83 ? 5.926 -1.298 17.294 1.00 83.19 83 GLN A N 1
ATOM 621 C CA . GLN A 1 83 ? 6.030 -0.571 18.569 1.00 83.19 83 GLN A CA 1
ATOM 622 C C . GLN A 1 83 ? 5.789 0.932 18.396 1.00 83.19 83 GLN A C 1
ATOM 624 O O . GLN A 1 83 ? 5.056 1.533 19.175 1.00 83.19 83 GLN A O 1
ATOM 629 N N . ASP A 1 84 ? 6.379 1.517 17.351 1.00 87.25 84 ASP A N 1
ATOM 630 C CA . ASP A 1 84 ? 6.198 2.915 16.972 1.00 87.25 84 ASP A CA 1
ATOM 631 C C . ASP A 1 84 ? 5.417 2.986 15.665 1.00 87.25 84 ASP A C 1
ATOM 633 O O . ASP A 1 84 ? 5.953 2.730 14.583 1.00 87.25 84 ASP A O 1
ATOM 637 N N . GLN A 1 85 ? 4.137 3.337 15.771 1.00 89.38 85 GLN A N 1
ATOM 638 C CA . GLN A 1 85 ? 3.229 3.325 14.634 1.00 89.38 85 GLN A CA 1
ATOM 639 C C . GLN A 1 85 ? 2.291 4.528 14.586 1.00 89.38 85 GLN A C 1
ATOM 641 O O . GLN A 1 85 ? 2.123 5.286 15.542 1.00 89.38 85 GLN A O 1
ATOM 646 N N . THR A 1 86 ? 1.683 4.725 13.427 1.00 90.94 86 THR A N 1
ATOM 647 C CA . THR A 1 86 ? 0.500 5.555 13.236 1.00 90.94 86 THR A CA 1
ATOM 648 C C . THR A 1 86 ? -0.480 4.767 12.389 1.00 90.94 86 THR A C 1
ATOM 650 O O . THR A 1 86 ? -0.155 4.328 11.288 1.00 90.94 86 THR A O 1
ATOM 653 N N . VAL A 1 87 ? -1.677 4.570 12.925 1.00 93.56 87 VAL A N 1
ATOM 654 C CA . VAL A 1 87 ? -2.767 3.885 12.238 1.00 93.56 87 VAL A CA 1
ATOM 655 C C . VAL A 1 87 ? -3.804 4.928 11.884 1.00 93.56 87 VAL A C 1
ATOM 657 O O . VAL A 1 87 ? -4.348 5.592 12.765 1.00 93.56 87 VAL A O 1
ATOM 660 N N . VAL A 1 88 ? -4.070 5.075 10.595 1.00 93.88 88 VAL A N 1
ATOM 661 C CA . VAL A 1 88 ? -5.145 5.918 10.087 1.00 93.88 88 VAL A CA 1
ATOM 662 C C . VAL A 1 88 ? -6.274 5.017 9.613 1.00 93.88 88 VAL A C 1
ATOM 664 O O . VAL A 1 88 ? -6.048 4.106 8.818 1.00 93.88 88 VAL A O 1
ATOM 667 N N . VAL A 1 89 ? -7.485 5.267 10.102 1.00 95.31 89 VAL A N 1
ATOM 668 C CA . VAL A 1 89 ? -8.695 4.578 9.640 1.00 95.31 89 VAL A CA 1
ATOM 669 C C . VAL A 1 89 ? -9.604 5.530 8.877 1.00 95.31 89 VAL A C 1
ATOM 671 O O . VAL A 1 89 ? -9.598 6.734 9.145 1.00 95.31 89 VAL A O 1
ATOM 674 N N . GLY A 1 90 ? -10.375 5.007 7.924 1.00 92.50 90 GLY A N 1
ATOM 675 C CA . GLY A 1 90 ? -11.303 5.818 7.136 1.00 92.50 90 GLY A CA 1
ATOM 676 C C . GLY A 1 90 ? -12.363 6.497 8.006 1.00 92.50 90 GLY A C 1
ATOM 677 O O . GLY A 1 90 ? -12.682 6.030 9.103 1.00 92.50 90 GLY A O 1
ATOM 678 N N . LYS A 1 91 ? -12.927 7.601 7.507 1.00 87.31 91 LYS A N 1
ATOM 679 C CA . LYS A 1 91 ? -13.915 8.414 8.241 1.00 87.31 91 LYS A CA 1
ATOM 680 C C . LYS A 1 91 ? -15.138 7.613 8.723 1.00 87.31 91 LYS A C 1
ATOM 682 O O . LYS A 1 91 ? -15.617 7.845 9.824 1.00 87.31 91 LYS A O 1
ATOM 687 N N . ASP A 1 92 ? -15.575 6.617 7.950 1.00 84.56 92 ASP A N 1
ATOM 688 C CA . ASP A 1 92 ? -16.783 5.820 8.217 1.00 84.56 92 ASP A CA 1
ATOM 689 C C . ASP A 1 92 ? -16.479 4.569 9.082 1.00 84.56 92 ASP A C 1
ATOM 691 O O . ASP A 1 92 ? -17.231 3.594 9.100 1.00 84.56 92 ASP A O 1
ATOM 695 N N . SER A 1 93 ? -15.354 4.572 9.810 1.00 86.75 93 SER A N 1
ATOM 696 C CA . SER A 1 93 ? -14.938 3.501 10.730 1.00 86.75 93 SER A CA 1
ATOM 697 C C . SER A 1 93 ? -15.599 3.638 12.112 1.00 86.75 93 SER A C 1
ATOM 699 O O . SER A 1 93 ? -14.925 3.817 13.135 1.00 86.75 93 SER A O 1
ATOM 701 N N . ASP A 1 94 ? -16.931 3.587 12.166 1.00 87.56 94 ASP A N 1
ATOM 702 C CA . ASP A 1 94 ? -17.716 3.701 13.413 1.00 87.56 94 ASP A CA 1
ATOM 703 C C . ASP A 1 94 ? -17.488 2.534 14.379 1.00 87.56 94 ASP A C 1
ATOM 705 O O . ASP A 1 94 ? -17.597 2.665 15.603 1.00 87.56 94 ASP A O 1
ATOM 709 N N . ASN A 1 95 ? -17.109 1.384 13.830 1.00 93.56 95 ASN A N 1
ATOM 710 C CA . ASN A 1 95 ? -16.735 0.210 14.596 1.00 93.56 95 ASN A CA 1
ATOM 711 C C . ASN A 1 95 ? -15.384 0.346 15.313 1.00 93.56 95 ASN A C 1
ATOM 713 O O . ASN A 1 95 ? -15.068 -0.501 16.151 1.00 93.56 95 ASN A O 1
ATOM 717 N N . VAL A 1 96 ? -14.605 1.390 15.007 1.00 96.38 96 VAL A N 1
ATOM 718 C CA . VAL A 1 96 ? -13.330 1.701 15.655 1.00 96.38 96 VAL A CA 1
ATOM 719 C C . VAL A 1 96 ? -13.542 2.772 16.725 1.00 96.38 96 VAL A C 1
ATOM 721 O O . VAL A 1 96 ? -13.930 3.911 16.437 1.00 96.38 96 VAL A O 1
ATOM 724 N N . GLN A 1 97 ? -13.255 2.417 17.976 1.00 96.31 97 GLN A N 1
ATOM 725 C CA . GLN A 1 97 ? -13.538 3.240 19.151 1.00 96.31 97 GLN A CA 1
ATOM 726 C C . GLN A 1 97 ? -12.303 3.401 20.039 1.00 96.31 97 GLN A C 1
ATOM 728 O O . GLN A 1 97 ? -11.534 2.462 20.243 1.00 96.31 97 GLN A O 1
ATOM 733 N N . LYS A 1 98 ? -12.138 4.601 20.604 1.00 96.38 98 LYS A N 1
ATOM 734 C CA . LYS A 1 98 ? -11.136 4.912 21.631 1.00 96.38 98 LYS A CA 1
ATOM 735 C C . LYS A 1 98 ? -11.840 4.928 22.993 1.00 96.38 98 LYS A C 1
ATOM 737 O O . LYS A 1 98 ? -12.828 5.638 23.153 1.00 96.38 98 LYS A O 1
ATOM 742 N N . GLN A 1 99 ? -11.336 4.178 23.971 1.00 96.56 99 GLN A N 1
ATOM 743 C CA . GLN A 1 99 ? -11.797 4.234 25.365 1.00 96.56 99 GLN A CA 1
ATOM 744 C C . GLN A 1 99 ? -10.583 4.438 26.277 1.00 96.56 99 GLN A C 1
ATOM 746 O O . GLN A 1 99 ? -9.773 3.532 26.485 1.00 96.56 99 GLN A O 1
ATOM 751 N N . GLY A 1 100 ? -10.399 5.664 26.773 1.00 95.88 100 GLY A N 1
ATOM 752 C CA . GLY A 1 100 ? -9.144 6.054 27.418 1.00 95.88 100 GLY A CA 1
ATOM 753 C C . GLY A 1 100 ? -7.959 5.875 26.461 1.00 95.88 100 GLY A C 1
ATOM 754 O O . GLY A 1 100 ? -7.980 6.388 25.346 1.00 95.88 100 GLY A O 1
ATOM 755 N N . ASN A 1 101 ? -6.935 5.124 26.879 1.00 96.38 101 ASN A N 1
ATOM 756 C CA . ASN A 1 101 ? -5.777 4.810 26.032 1.00 96.38 101 ASN A CA 1
ATOM 757 C C . ASN A 1 101 ? -5.958 3.539 25.170 1.00 96.38 101 ASN A C 1
ATOM 759 O O . ASN A 1 101 ? -5.061 3.186 24.405 1.00 96.38 101 ASN A O 1
ATOM 763 N N . GLN A 1 102 ? -7.081 2.831 25.299 1.00 97.88 102 GLN A N 1
ATOM 764 C CA . GLN A 1 102 ? -7.344 1.578 24.587 1.00 97.88 102 GLN A CA 1
ATOM 765 C C . GLN A 1 102 ? -8.096 1.830 23.279 1.00 97.88 102 GLN A C 1
ATOM 767 O O . GLN A 1 102 ? -8.914 2.749 23.186 1.00 97.88 102 GLN A O 1
ATOM 772 N N . VAL A 1 103 ? -7.838 0.981 22.283 1.00 98.00 103 VAL A N 1
ATOM 773 C CA . VAL A 1 103 ? -8.559 0.967 21.007 1.00 98.00 103 VAL A CA 1
ATOM 774 C C . VAL A 1 103 ? -9.338 -0.333 20.872 1.00 98.00 103 VAL A C 1
ATOM 776 O O . VAL A 1 103 ? -8.837 -1.411 21.197 1.00 98.00 103 VAL A O 1
ATOM 779 N N . PHE A 1 104 ? -10.565 -0.217 20.377 1.00 97.94 104 PHE A N 1
ATOM 780 C CA . PHE A 1 104 ? -11.465 -1.326 20.111 1.00 97.94 104 PHE A CA 1
ATOM 781 C C . PHE A 1 104 ? -11.904 -1.303 18.653 1.00 97.94 104 PHE A C 1
ATOM 783 O O . PHE A 1 104 ? -12.184 -0.235 18.114 1.00 97.94 104 PHE A O 1
ATOM 790 N N . VAL A 1 105 ? -12.011 -2.479 18.040 1.00 97.19 105 VAL A N 1
ATOM 791 C CA . VAL A 1 105 ? -12.610 -2.671 16.714 1.00 97.19 105 VAL A CA 1
ATOM 792 C C . VAL A 1 105 ? -13.683 -3.739 16.834 1.00 97.19 105 VAL A C 1
ATOM 794 O O . VAL A 1 105 ? -13.401 -4.829 17.326 1.00 97.19 105 VAL A O 1
ATOM 797 N N . ASN A 1 106 ? -14.921 -3.432 16.442 1.00 95.50 106 ASN A N 1
ATOM 798 C CA . ASN A 1 106 ? -16.071 -4.333 16.625 1.00 95.50 106 ASN A CA 1
ATOM 799 C C . ASN A 1 106 ? -16.208 -4.836 18.082 1.00 95.50 106 ASN A C 1
ATOM 801 O O . ASN A 1 106 ? -16.494 -6.005 18.328 1.00 95.50 106 ASN A O 1
ATOM 805 N N . GLY A 1 107 ? -15.914 -3.980 19.068 1.00 96.19 107 GLY A N 1
ATOM 806 C CA . GLY A 1 107 ? -15.924 -4.345 20.493 1.00 96.19 107 GLY A CA 1
ATOM 807 C C . GLY A 1 107 ? -14.737 -5.201 20.968 1.00 96.19 107 GLY A C 1
ATOM 808 O O . GLY A 1 107 ? -14.614 -5.452 22.166 1.00 96.19 107 GLY A O 1
ATOM 809 N N . LYS A 1 108 ? -13.826 -5.611 20.078 1.00 96.62 108 LYS A N 1
ATOM 810 C CA . LYS A 1 108 ? -12.595 -6.343 20.413 1.00 96.62 108 LYS A CA 1
ATOM 811 C C . LYS A 1 108 ? -11.473 -5.361 20.742 1.00 96.62 108 LYS A C 1
ATOM 813 O O . LYS A 1 108 ? -11.147 -4.512 19.915 1.00 96.62 108 LYS A O 1
ATOM 818 N N . ARG A 1 109 ? -10.873 -5.476 21.930 1.00 97.50 109 ARG A N 1
ATOM 819 C CA . ARG A 1 109 ? -9.714 -4.659 22.325 1.00 97.50 109 ARG A CA 1
ATOM 820 C C . ARG A 1 109 ? -8.482 -5.062 21.513 1.00 97.50 109 ARG A C 1
ATOM 822 O O . ARG A 1 109 ? -8.212 -6.252 21.376 1.00 97.50 109 ARG A O 1
ATOM 829 N N . LEU A 1 110 ? -7.731 -4.080 21.029 1.00 97.56 110 LEU A N 1
ATOM 830 C CA . LEU A 1 110 ? -6.434 -4.291 20.392 1.00 97.56 110 LEU A CA 1
ATOM 831 C C . LEU A 1 110 ? -5.307 -4.173 21.421 1.00 97.56 110 LEU A C 1
ATOM 833 O O . LEU A 1 110 ? -5.315 -3.261 22.249 1.00 97.56 110 LEU A O 1
ATOM 837 N N . ASP A 1 111 ? -4.346 -5.092 21.372 1.00 95.62 111 ASP A N 1
ATOM 838 C CA . ASP A 1 111 ? -3.342 -5.249 22.429 1.00 95.62 111 ASP A CA 1
ATOM 839 C C . ASP A 1 111 ? -2.165 -4.271 22.290 1.00 95.62 111 ASP A C 1
ATOM 841 O O . ASP A 1 111 ? -1.668 -3.774 23.301 1.00 95.62 111 ASP A O 1
ATOM 845 N N . HIS A 1 112 ? -1.766 -3.922 21.061 1.00 93.62 112 HIS A N 1
ATOM 846 C CA . HIS A 1 112 ? -0.624 -3.024 20.807 1.00 93.62 112 HIS A CA 1
ATOM 847 C C . HIS A 1 112 ? -0.989 -1.722 20.079 1.00 93.62 112 HIS A C 1
ATOM 849 O O . HIS A 1 112 ? -0.099 -0.991 19.645 1.00 93.62 112 HIS A O 1
ATOM 855 N N . LEU A 1 113 ? -2.283 -1.416 19.925 1.00 95.69 113 LEU A N 1
ATOM 856 C CA . LEU A 1 113 ? -2.730 -0.139 19.366 1.00 95.69 113 LEU A CA 1
ATOM 857 C C . LEU A 1 113 ? -3.314 0.751 20.464 1.00 95.69 113 LEU A C 1
ATOM 859 O O . LEU A 1 113 ? -4.319 0.416 21.092 1.00 95.69 113 LEU A O 1
ATOM 863 N N . HIS A 1 114 ? -2.696 1.913 20.663 1.00 95.81 114 HIS A N 1
ATOM 864 C CA . HIS A 1 114 ? -3.126 2.893 21.653 1.00 95.81 114 HIS A CA 1
ATOM 865 C C . HIS A 1 114 ? -3.847 4.078 21.015 1.00 95.81 114 HIS A C 1
ATOM 867 O O . HIS A 1 114 ? -3.603 4.444 19.864 1.00 95.81 114 HIS A O 1
ATOM 873 N N . ALA A 1 115 ? -4.712 4.733 21.792 1.00 95.69 115 ALA A N 1
ATOM 874 C CA . ALA A 1 115 ? -5.530 5.848 21.308 1.00 95.69 115 ALA A CA 1
ATOM 875 C C . ALA A 1 115 ? -4.691 7.003 20.728 1.00 95.69 115 ALA A C 1
ATOM 877 O O . ALA A 1 115 ? -5.118 7.661 19.780 1.00 95.69 115 ALA A O 1
ATOM 878 N N . LYS A 1 116 ? -3.481 7.224 21.263 1.00 93.56 116 LYS A N 1
ATOM 879 C CA . LYS A 1 116 ? -2.539 8.244 20.776 1.00 93.56 116 LYS A CA 1
ATOM 880 C C . LYS A 1 116 ? -1.975 7.949 19.379 1.00 93.56 116 LYS A C 1
ATOM 882 O O . LYS A 1 116 ? -1.591 8.903 18.702 1.00 93.56 116 LYS A O 1
ATOM 887 N N . ASP A 1 117 ? -1.957 6.686 18.955 1.00 93.56 117 ASP A N 1
ATOM 888 C CA . ASP A 1 117 ? -1.365 6.219 17.693 1.00 93.56 117 ASP A CA 1
ATOM 889 C C . ASP A 1 117 ? -2.433 6.015 16.603 1.00 93.56 117 ASP A C 1
ATOM 891 O O . ASP A 1 117 ? -2.109 5.934 15.421 1.00 93.56 117 ASP A O 1
ATOM 895 N N . LEU A 1 118 ? -3.713 5.993 16.992 1.00 94.75 118 LEU A N 1
ATOM 896 C CA . LEU A 1 118 ? -4.860 5.938 16.091 1.00 94.75 118 LEU A CA 1
ATOM 897 C C . LEU A 1 118 ? -5.338 7.345 15.695 1.00 94.75 118 LEU A C 1
ATOM 899 O O . LEU A 1 118 ? -5.581 8.213 16.545 1.00 94.75 118 LEU A O 1
ATOM 903 N N . ARG A 1 119 ? -5.566 7.547 14.400 1.00 92.44 119 ARG A N 1
ATOM 904 C CA . ARG A 1 119 ? -6.240 8.715 13.826 1.00 92.44 119 ARG A CA 1
ATOM 905 C C . ARG A 1 119 ? -7.411 8.256 12.969 1.00 92.44 119 ARG A C 1
ATOM 907 O O . ARG A 1 119 ? -7.269 7.303 12.207 1.00 92.44 119 ARG A O 1
ATOM 914 N N . LYS A 1 120 ? -8.551 8.928 13.078 1.00 90.75 120 LYS A N 1
ATOM 915 C CA . LYS A 1 120 ? -9.578 8.837 12.035 1.00 90.75 120 LYS A CA 1
ATOM 916 C C . LYS A 1 120 ? -9.253 9.852 10.943 1.00 90.75 120 LYS A C 1
ATOM 918 O O . LYS A 1 120 ? -8.670 10.896 11.218 1.00 90.75 120 LYS A O 1
ATOM 923 N N . GLU A 1 121 ? -9.557 9.514 9.700 1.00 88.12 121 GLU A N 1
ATOM 924 C CA . GLU A 1 121 ? -9.231 10.332 8.530 1.00 88.12 121 GLU A CA 1
ATOM 925 C C . GLU A 1 121 ? -9.777 11.764 8.635 1.00 88.12 121 GLU A C 1
ATOM 927 O O . GLU A 1 121 ? -9.072 12.719 8.321 1.00 88.12 121 GLU A O 1
ATOM 932 N N . ASP A 1 122 ? -10.987 11.930 9.160 1.00 84.88 122 ASP A N 1
ATOM 933 C CA . ASP A 1 122 ? -11.629 13.226 9.390 1.00 84.88 122 ASP A CA 1
ATOM 934 C C . ASP A 1 122 ? -10.952 14.067 10.489 1.00 84.88 122 ASP A C 1
ATOM 936 O O . ASP A 1 122 ? -10.964 15.293 10.409 1.00 84.88 122 ASP A O 1
ATOM 940 N N . GLU A 1 123 ? -10.287 13.440 11.466 1.00 83.06 123 GLU A N 1
ATOM 941 C CA . GLU A 1 123 ? -9.491 14.135 12.494 1.00 83.06 123 GLU A CA 1
ATOM 942 C C . GLU A 1 123 ? -8.247 14.828 11.901 1.00 83.06 123 GLU A C 1
ATOM 944 O O . GLU A 1 123 ? -7.690 15.735 12.523 1.00 83.06 123 GLU A O 1
ATOM 949 N N . ILE A 1 124 ? -7.776 14.392 10.727 1.00 76.94 124 ILE A N 1
ATOM 950 C CA . ILE A 1 124 ? -6.494 14.827 10.142 1.00 76.94 124 ILE A CA 1
ATOM 951 C C . ILE A 1 124 ? -6.616 15.412 8.731 1.00 76.94 124 ILE A C 1
ATOM 953 O O . ILE A 1 124 ? -5.709 16.119 8.287 1.00 76.94 124 ILE A O 1
ATOM 957 N N . HIS A 1 125 ? -7.705 15.129 8.017 1.00 70.38 125 HIS A N 1
ATOM 958 C CA . HIS A 1 125 ? -7.895 15.532 6.629 1.00 70.38 125 HIS A CA 1
ATOM 959 C C . HIS A 1 125 ? -9.372 15.850 6.342 1.00 70.38 125 HIS A C 1
ATOM 961 O O . HIS A 1 125 ? -10.110 15.093 5.716 1.00 70.38 125 HIS A O 1
ATOM 967 N N . LEU A 1 126 ? -9.828 17.005 6.836 1.00 71.06 126 LEU A N 1
ATOM 968 C CA . LEU A 1 126 ? -11.222 17.437 6.719 1.00 71.06 126 LEU A CA 1
ATOM 969 C C . LEU A 1 126 ? -11.665 17.532 5.249 1.00 71.06 126 LEU A C 1
ATOM 971 O O . LEU A 1 126 ? -11.166 18.358 4.487 1.00 71.06 126 LEU A O 1
ATOM 975 N N . GLY A 1 127 ? -12.640 16.703 4.869 1.00 64.69 127 GLY A N 1
ATOM 976 C CA . GLY A 1 127 ? -13.277 16.733 3.547 1.00 64.69 127 GLY A CA 1
ATOM 977 C C . GLY A 1 127 ? -12.529 15.994 2.433 1.00 64.69 127 GLY A C 1
ATOM 978 O O . GLY A 1 127 ? -13.011 15.976 1.301 1.00 64.69 127 GLY A O 1
ATOM 979 N N . HIS A 1 128 ? -11.400 15.351 2.734 1.00 71.50 128 HIS A N 1
ATOM 980 C CA . HIS A 1 128 ? -10.576 14.657 1.747 1.00 71.50 128 HIS A CA 1
ATOM 981 C C . HIS A 1 128 ? -10.075 13.315 2.289 1.00 71.50 128 HIS A C 1
ATOM 983 O O . HIS A 1 128 ? -9.844 13.166 3.485 1.00 71.50 128 HIS A O 1
ATOM 989 N N . LYS A 1 129 ? -9.869 12.334 1.402 1.00 80.12 129 LYS A N 1
ATOM 990 C CA . LYS A 1 129 ? -9.256 11.062 1.797 1.00 80.12 129 LYS A CA 1
ATOM 991 C C . LYS A 1 129 ? -7.791 11.260 2.164 1.00 80.12 129 LYS A C 1
ATOM 993 O O . LYS A 1 129 ? -7.067 11.922 1.425 1.00 80.12 129 LYS A O 1
ATOM 998 N N . TYR A 1 130 ? -7.350 10.641 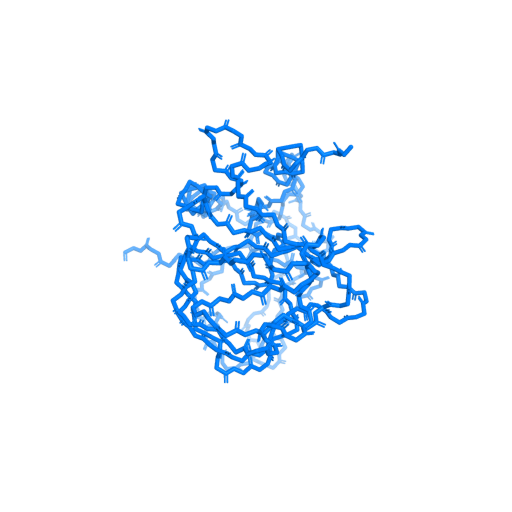3.254 1.00 82.75 130 TYR A N 1
ATOM 999 C CA . TYR A 1 130 ? -5.944 10.613 3.646 1.00 82.75 130 TYR A CA 1
ATOM 1000 C C . TYR A 1 130 ? -5.109 9.877 2.591 1.00 82.75 130 TYR A C 1
ATOM 1002 O O . TYR A 1 130 ? -4.065 10.373 2.176 1.00 82.75 130 TYR A O 1
ATOM 1010 N N . ILE A 1 131 ? -5.612 8.736 2.101 1.00 87.44 131 ILE A N 1
ATOM 1011 C CA . ILE A 1 131 ? -5.127 8.065 0.890 1.00 87.44 131 ILE A CA 1
ATOM 1012 C C . ILE A 1 131 ? -6.340 7.653 0.053 1.00 87.44 131 ILE A C 1
ATOM 1014 O O . ILE A 1 131 ? -7.141 6.817 0.460 1.00 87.44 131 ILE A O 1
ATOM 1018 N N . ASP A 1 132 ? -6.471 8.206 -1.152 1.00 90.31 132 ASP A N 1
ATOM 1019 C CA . ASP A 1 132 ? -7.485 7.759 -2.110 1.00 90.31 132 ASP A CA 1
ATOM 1020 C C . ASP A 1 132 ? -6.969 6.551 -2.902 1.00 90.31 132 ASP A C 1
ATOM 1022 O O . ASP A 1 132 ? -6.403 6.689 -3.986 1.00 90.31 132 ASP A O 1
ATOM 1026 N N . ILE A 1 133 ? -7.156 5.351 -2.345 1.00 91.81 133 ILE A N 1
ATOM 1027 C CA . ILE A 1 133 ? -6.644 4.099 -2.923 1.00 91.81 133 ILE A CA 1
ATOM 1028 C C . ILE A 1 133 ? -7.113 3.900 -4.367 1.00 91.81 133 ILE A C 1
ATOM 1030 O O . ILE A 1 133 ? -6.315 3.516 -5.219 1.00 91.81 133 ILE A O 1
ATOM 1034 N N . ASP A 1 134 ? -8.374 4.195 -4.689 1.00 93.38 134 ASP A N 1
ATOM 1035 C CA . ASP A 1 134 ? -8.875 4.046 -6.058 1.00 93.38 134 ASP A CA 1
ATOM 1036 C C . ASP A 1 134 ? -8.178 5.011 -7.026 1.00 93.38 134 ASP A C 1
ATOM 1038 O O . ASP A 1 134 ? -7.848 4.626 -8.153 1.00 93.38 134 ASP A O 1
ATOM 1042 N N . ARG A 1 135 ? -7.918 6.251 -6.596 1.00 91.19 135 ARG A N 1
ATOM 1043 C CA . ARG A 1 135 ? -7.146 7.218 -7.385 1.00 91.19 135 ARG A CA 1
ATOM 1044 C C . ARG A 1 135 ? -5.693 6.784 -7.556 1.00 91.19 135 ARG A C 1
ATOM 1046 O O . ARG A 1 135 ? -5.174 6.905 -8.663 1.00 91.19 135 ARG A O 1
ATOM 1053 N N . GLU A 1 136 ? -5.047 6.270 -6.515 1.00 90.25 136 GLU A N 1
ATOM 1054 C CA . GLU A 1 136 ? -3.665 5.787 -6.614 1.00 90.25 136 GLU A CA 1
ATOM 1055 C C . GLU A 1 136 ? -3.558 4.557 -7.531 1.00 90.25 136 GLU A C 1
ATOM 1057 O O . GLU A 1 136 ? -2.670 4.513 -8.378 1.00 90.25 136 GLU A O 1
ATOM 1062 N N . PHE A 1 137 ? -4.510 3.615 -7.484 1.00 92.75 137 PHE A N 1
ATOM 1063 C CA . PHE A 1 137 ? -4.564 2.500 -8.444 1.00 92.75 137 PHE A CA 1
ATOM 1064 C C . PHE A 1 137 ? -4.697 2.983 -9.895 1.00 92.75 137 PHE A C 1
ATOM 1066 O O . PHE A 1 137 ? -4.013 2.461 -10.773 1.00 92.75 137 PHE A O 1
ATOM 1073 N N . LYS A 1 138 ? -5.517 4.012 -10.156 1.00 92.19 138 LYS A N 1
ATOM 1074 C CA . LYS A 1 138 ? -5.609 4.623 -11.495 1.00 92.19 138 LYS A CA 1
ATOM 1075 C C . LYS A 1 138 ? -4.281 5.242 -11.935 1.00 92.19 138 LYS A C 1
ATOM 1077 O O . LYS A 1 138 ? -3.915 5.123 -13.100 1.00 92.19 138 LYS A O 1
ATOM 1082 N N . LYS A 1 139 ? -3.540 5.892 -11.028 1.00 89.25 139 LYS A N 1
ATOM 1083 C CA . LYS A 1 139 ? -2.198 6.411 -11.346 1.00 89.25 139 LYS A CA 1
ATOM 1084 C C . LYS A 1 139 ? -1.223 5.279 -11.664 1.00 89.25 139 LYS A C 1
ATOM 1086 O O . LYS A 1 139 ? -0.508 5.382 -12.651 1.00 89.25 139 LYS A O 1
ATOM 1091 N N . LEU A 1 140 ? -1.225 4.198 -10.882 1.00 89.88 140 LEU A N 1
ATOM 1092 C CA . LEU A 1 140 ? -0.385 3.022 -11.137 1.00 89.88 140 LEU A CA 1
ATOM 1093 C C . LEU A 1 140 ? -0.683 2.391 -12.502 1.00 89.88 140 LEU A C 1
ATOM 1095 O O . LEU A 1 140 ? 0.244 2.032 -13.222 1.00 89.88 140 LEU A O 1
ATOM 1099 N N . GLU A 1 141 ? -1.956 2.295 -12.884 1.00 90.81 141 GLU A N 1
ATOM 1100 C CA . GLU A 1 141 ? -2.370 1.809 -14.203 1.00 90.81 141 GLU A CA 1
ATOM 1101 C C . GLU A 1 141 ? -1.862 2.719 -15.331 1.00 90.81 141 GLU A C 1
ATOM 1103 O O . GLU A 1 141 ? -1.275 2.241 -16.303 1.00 90.81 141 GLU A O 1
ATOM 1108 N N . LEU A 1 142 ? -2.031 4.038 -15.192 1.00 89.31 142 LEU A N 1
ATOM 1109 C CA . LEU A 1 142 ? -1.526 5.013 -16.162 1.00 89.31 142 LEU A CA 1
ATOM 1110 C C . LEU A 1 142 ? 0.003 4.966 -16.275 1.00 89.31 142 LEU A C 1
ATOM 1112 O O . LEU A 1 142 ? 0.528 4.949 -17.389 1.00 89.31 142 LEU A O 1
ATOM 1116 N N . ASN A 1 143 ? 0.707 4.893 -15.143 1.00 85.19 143 ASN A N 1
ATOM 1117 C CA . ASN A 1 143 ? 2.161 4.772 -15.091 1.00 85.19 143 ASN A CA 1
ATOM 1118 C C . ASN A 1 143 ? 2.620 3.475 -15.758 1.00 85.19 143 ASN A C 1
ATOM 1120 O O . ASN A 1 143 ? 3.476 3.519 -16.633 1.00 85.19 143 ASN A O 1
ATOM 1124 N N . SER A 1 144 ? 2.006 2.339 -15.419 1.00 86.19 144 SER A N 1
ATOM 1125 C CA . SER A 1 144 ? 2.299 1.036 -16.028 1.00 86.19 144 SER A CA 1
ATOM 1126 C C . SER A 1 144 ? 2.128 1.073 -17.549 1.00 86.19 144 SER A C 1
ATOM 1128 O O . SER A 1 144 ? 3.042 0.714 -18.291 1.00 86.19 144 SER A O 1
ATOM 1130 N N . ASN A 1 145 ? 1.003 1.610 -18.032 1.00 88.06 145 ASN A N 1
ATOM 1131 C CA . ASN A 1 145 ? 0.733 1.761 -19.462 1.00 88.06 145 ASN A CA 1
ATOM 1132 C C . ASN A 1 145 ? 1.711 2.718 -20.158 1.00 88.06 145 ASN A C 1
ATOM 1134 O O . ASN A 1 145 ? 2.054 2.504 -21.320 1.00 88.06 145 ASN A O 1
ATOM 1138 N N . SER A 1 146 ? 2.147 3.777 -19.473 1.00 85.81 146 SER A N 1
ATOM 1139 C CA . SER A 1 146 ? 3.162 4.704 -19.977 1.00 85.81 146 SER A CA 1
ATOM 1140 C C . SER A 1 146 ? 4.527 4.020 -20.075 1.00 85.81 146 SER A C 1
ATOM 1142 O O . SER A 1 146 ? 5.146 4.010 -21.139 1.00 85.81 146 SER A O 1
ATOM 1144 N N . PHE A 1 147 ? 4.968 3.358 -19.004 1.00 85.00 147 PHE A N 1
ATOM 1145 C CA . PHE A 1 147 ? 6.242 2.646 -18.948 1.00 85.00 147 PHE A CA 1
ATOM 1146 C C . PHE A 1 147 ? 6.315 1.512 -19.971 1.00 85.00 147 PHE A C 1
ATOM 1148 O O . PHE A 1 147 ? 7.329 1.389 -20.650 1.00 85.00 147 PHE A O 1
ATOM 1155 N N . ALA A 1 148 ? 5.224 0.770 -20.182 1.00 83.25 148 ALA A N 1
ATOM 1156 C CA . ALA A 1 148 ? 5.143 -0.298 -21.180 1.00 83.25 148 ALA A CA 1
ATOM 1157 C C . ALA A 1 148 ? 5.330 0.174 -22.638 1.00 83.25 148 ALA A C 1
ATOM 1159 O O . ALA A 1 148 ? 5.548 -0.650 -23.525 1.00 83.25 148 ALA A O 1
ATOM 1160 N N . ARG A 1 149 ? 5.215 1.482 -22.914 1.00 86.06 149 ARG A N 1
ATOM 1161 C CA . ARG A 1 149 ? 5.445 2.064 -24.250 1.00 86.06 149 ARG A CA 1
ATOM 1162 C C . ARG A 1 149 ? 6.896 2.481 -24.480 1.00 86.06 149 ARG A C 1
ATOM 1164 O O . ARG A 1 149 ? 7.253 2.788 -25.618 1.00 86.06 149 ARG A O 1
ATOM 1171 N N . ASN A 1 150 ? 7.714 2.525 -23.431 1.00 86.06 150 ASN A N 1
ATOM 1172 C CA . ASN A 1 150 ? 9.120 2.881 -23.555 1.00 86.06 150 ASN A CA 1
ATOM 1173 C C . ASN A 1 150 ? 9.917 1.709 -24.125 1.00 86.06 150 ASN A C 1
ATOM 1175 O O . ASN A 1 150 ? 9.650 0.545 -23.836 1.00 86.06 150 ASN A O 1
ATOM 1179 N N . LYS A 1 151 ? 10.911 2.030 -24.953 1.00 87.44 151 LYS A N 1
ATOM 1180 C CA . LYS A 1 151 ? 11.875 1.039 -25.435 1.00 87.44 151 LYS A CA 1
ATOM 1181 C C . LYS A 1 151 ? 12.858 0.702 -24.320 1.00 87.44 151 LYS A C 1
ATOM 1183 O O . LYS A 1 151 ? 13.103 1.531 -23.447 1.00 87.44 151 LYS A O 1
ATOM 1188 N N . GLN A 1 152 ? 13.465 -0.479 -24.409 1.00 89.50 152 GLN A N 1
ATOM 1189 C CA . GLN A 1 152 ? 14.583 -0.846 -23.546 1.00 89.50 152 GLN A CA 1
ATOM 1190 C C . GLN A 1 152 ? 15.661 0.250 -23.541 1.00 89.50 152 GLN A C 1
ATOM 1192 O O . GLN A 1 152 ? 16.044 0.756 -24.602 1.00 89.50 152 GLN A O 1
ATOM 1197 N N . SER A 1 153 ? 16.155 0.588 -22.349 1.00 90.62 153 SER A N 1
ATOM 1198 C CA . SER A 1 153 ? 17.245 1.543 -22.167 1.00 90.62 153 SER A CA 1
ATOM 1199 C C . SER A 1 153 ? 18.516 1.074 -22.884 1.00 90.62 153 SER A C 1
ATOM 1201 O O . SER A 1 153 ? 18.887 -0.101 -22.860 1.00 90.62 153 SER A O 1
ATOM 1203 N N . GLU A 1 154 ? 19.217 2.011 -23.520 1.00 93.75 154 GLU A N 1
ATOM 1204 C CA . GLU A 1 154 ? 20.490 1.739 -24.193 1.00 93.75 154 GLU A CA 1
ATOM 1205 C C . GLU A 1 154 ? 21.582 1.360 -23.178 1.00 93.75 154 GLU A C 1
ATOM 1207 O O . GLU A 1 154 ? 21.587 1.870 -22.060 1.00 93.75 154 GLU A O 1
ATOM 1212 N N . GLY A 1 155 ? 22.528 0.498 -23.567 1.00 91.19 155 GLY A N 1
ATOM 1213 C CA . GLY A 1 155 ? 23.673 0.110 -22.728 1.00 91.19 155 GLY A CA 1
ATOM 1214 C C . GLY A 1 155 ? 23.401 -1.042 -21.755 1.00 91.19 155 GLY A C 1
ATOM 1215 O O . GLY A 1 155 ? 24.307 -1.478 -21.052 1.00 91.19 155 GLY A O 1
ATOM 1216 N N . MET A 1 156 ? 22.175 -1.564 -21.739 1.00 89.94 156 MET A N 1
ATOM 1217 C CA . MET A 1 156 ? 21.797 -2.746 -20.968 1.00 89.94 156 MET A CA 1
ATOM 1218 C C . MET A 1 156 ? 22.334 -4.049 -21.562 1.00 89.94 156 MET A C 1
ATOM 1220 O O . MET A 1 156 ? 22.426 -4.189 -22.783 1.00 89.94 156 MET A O 1
ATOM 1224 N N . GLN A 1 157 ? 22.593 -5.036 -20.699 1.00 89.50 157 GLN A N 1
ATOM 1225 C CA . GLN A 1 157 ? 22.896 -6.406 -21.115 1.00 89.50 157 GLN A CA 1
ATOM 1226 C C . GLN A 1 157 ? 21.912 -7.392 -20.491 1.00 89.50 157 GLN A C 1
ATOM 1228 O O . GLN A 1 157 ? 21.596 -7.315 -19.304 1.00 89.50 157 GLN A O 1
ATOM 1233 N N . VAL A 1 158 ? 21.439 -8.342 -21.295 1.00 88.25 158 VAL A N 1
ATOM 1234 C CA . VAL A 1 158 ? 20.537 -9.408 -20.849 1.00 88.25 158 VAL A CA 1
ATOM 1235 C C . VAL A 1 158 ? 21.058 -10.757 -21.320 1.00 88.25 158 VAL A C 1
ATOM 1237 O O . VAL A 1 158 ? 21.532 -10.886 -22.449 1.00 88.25 158 VAL A O 1
ATOM 1240 N N . ASN A 1 159 ? 20.949 -11.772 -20.468 1.00 88.69 159 ASN A N 1
ATOM 1241 C CA . ASN A 1 159 ? 21.224 -13.154 -20.842 1.00 88.69 159 ASN A CA 1
ATOM 1242 C C . ASN A 1 159 ? 20.138 -14.067 -20.281 1.00 88.69 159 ASN A C 1
ATOM 1244 O O . ASN A 1 159 ? 19.981 -14.197 -19.067 1.00 88.69 159 ASN A O 1
ATOM 1248 N N . PHE A 1 160 ? 19.411 -14.719 -21.187 1.00 88.69 160 PHE A N 1
ATOM 1249 C CA . PHE A 1 160 ? 18.423 -15.750 -20.862 1.00 88.69 160 PHE A CA 1
ATOM 1250 C C . PHE A 1 160 ? 18.721 -17.093 -21.537 1.00 88.69 160 PHE A C 1
ATOM 1252 O O . PHE A 1 160 ? 17.928 -18.020 -21.402 1.00 88.69 160 PHE A O 1
ATOM 1259 N N . ASN A 1 161 ? 19.849 -17.199 -22.247 1.00 87.38 161 ASN A N 1
ATOM 1260 C CA . ASN A 1 161 ? 20.228 -18.395 -23.001 1.00 87.38 161 ASN A CA 1
ATOM 1261 C C . ASN A 1 161 ? 20.737 -19.512 -22.079 1.00 87.38 161 ASN A C 1
ATOM 1263 O O . ASN A 1 161 ? 20.568 -20.689 -22.389 1.00 87.38 161 ASN A O 1
ATOM 1267 N N . ASP A 1 162 ? 21.348 -19.149 -20.948 1.00 86.19 162 ASP A N 1
ATOM 1268 C CA . ASP A 1 162 ? 21.739 -20.087 -19.898 1.00 86.19 162 ASP A CA 1
ATOM 1269 C C . ASP A 1 162 ? 20.724 -20.039 -18.755 1.00 86.19 162 ASP A C 1
ATOM 1271 O O . ASP A 1 162 ? 20.653 -19.069 -18.000 1.00 86.19 162 ASP A O 1
ATOM 1275 N N . MET A 1 163 ? 19.953 -21.115 -18.611 1.00 84.06 163 MET A N 1
ATOM 1276 C CA . MET A 1 163 ? 18.903 -21.231 -17.604 1.00 84.06 163 MET A CA 1
ATOM 1277 C C . MET A 1 163 ? 19.440 -21.220 -16.161 1.00 84.06 163 MET A C 1
ATOM 1279 O O . MET A 1 163 ? 18.684 -20.909 -15.243 1.00 84.06 163 MET A O 1
ATOM 1283 N N . ASN A 1 164 ? 20.732 -21.501 -15.956 1.00 85.12 164 ASN A N 1
ATOM 1284 C CA . ASN A 1 164 ? 21.379 -21.462 -14.644 1.00 85.12 164 ASN A CA 1
ATOM 1285 C C . ASN A 1 164 ? 22.032 -20.106 -14.327 1.00 85.12 164 ASN A C 1
ATOM 1287 O O . ASN A 1 164 ? 22.291 -19.830 -13.160 1.00 85.12 164 ASN A O 1
ATOM 1291 N N . ASN A 1 165 ? 22.282 -19.259 -15.333 1.00 86.06 165 ASN A N 1
ATOM 1292 C CA . ASN A 1 165 ? 22.999 -17.983 -15.193 1.00 86.06 165 ASN A CA 1
ATOM 1293 C C . ASN A 1 165 ? 22.251 -16.836 -15.886 1.00 86.06 165 ASN A C 1
ATOM 1295 O O . ASN A 1 165 ? 22.802 -16.085 -16.692 1.00 86.06 165 ASN A O 1
ATOM 1299 N N . ARG A 1 166 ? 20.960 -16.720 -15.580 1.00 89.19 166 ARG A N 1
ATOM 1300 C CA . ARG A 1 166 ? 20.068 -15.719 -16.169 1.00 89.19 166 ARG A CA 1
ATOM 1301 C C . ARG A 1 166 ? 20.291 -14.367 -15.500 1.00 89.19 166 ARG A C 1
ATOM 1303 O O . ARG A 1 166 ? 20.202 -14.287 -14.273 1.00 89.19 166 ARG A O 1
ATOM 1310 N N . TYR A 1 167 ? 20.516 -13.302 -16.268 1.00 89.25 167 TYR A N 1
ATOM 1311 C CA . TYR A 1 167 ? 20.745 -11.975 -15.687 1.00 89.25 167 TYR A CA 1
ATOM 1312 C C . TYR A 1 167 ? 20.213 -10.810 -16.522 1.00 89.25 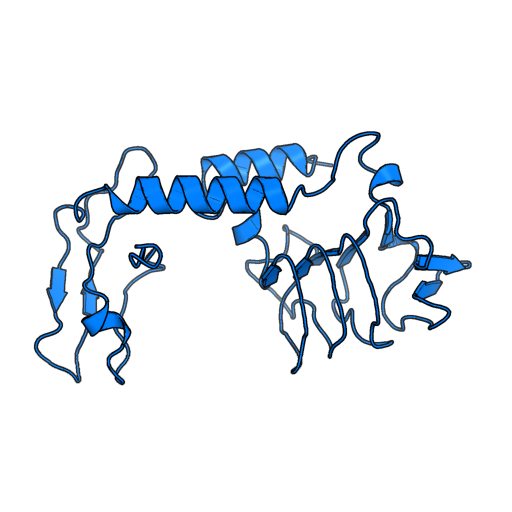167 TYR A C 1
ATOM 1314 O O . TYR A 1 167 ? 20.036 -10.907 -17.740 1.00 89.25 167 TYR A O 1
ATOM 1322 N N . ILE A 1 168 ? 19.990 -9.695 -15.824 1.00 89.69 168 ILE A N 1
ATOM 1323 C CA . ILE A 1 168 ? 19.793 -8.361 -16.392 1.00 89.69 168 ILE A CA 1
ATOM 1324 C C . ILE A 1 168 ? 20.801 -7.428 -15.715 1.00 89.69 168 ILE A C 1
ATOM 1326 O O . ILE A 1 168 ? 20.686 -7.163 -14.517 1.00 89.69 168 ILE A O 1
ATOM 1330 N N . ASP A 1 169 ? 21.761 -6.933 -16.489 1.00 88.81 169 ASP A N 1
ATOM 1331 C CA . ASP A 1 169 ? 22.765 -5.960 -16.058 1.00 88.81 169 ASP A CA 1
ATOM 1332 C C . ASP A 1 169 ? 22.359 -4.562 -16.546 1.00 88.81 169 ASP A C 1
ATOM 1334 O O . ASP A 1 169 ? 22.154 -4.312 -17.742 1.00 88.81 169 ASP A O 1
ATOM 1338 N N . VAL A 1 170 ? 22.218 -3.657 -15.577 1.00 88.88 170 VAL A N 1
ATOM 1339 C CA . VAL A 1 170 ? 21.799 -2.263 -15.768 1.00 88.88 170 VAL A CA 1
ATOM 1340 C C . VAL A 1 170 ? 22.909 -1.258 -15.445 1.00 88.88 170 VAL A C 1
ATOM 1342 O O . VAL A 1 170 ? 22.665 -0.054 -15.475 1.00 88.88 170 VAL A O 1
ATOM 1345 N N . SER A 1 171 ? 24.122 -1.721 -15.133 1.00 88.44 171 SER A N 1
ATOM 1346 C CA . SER A 1 171 ? 25.247 -0.885 -14.688 1.00 88.44 171 SER A CA 1
ATOM 1347 C C . SER A 1 171 ? 25.633 0.200 -15.699 1.00 88.44 171 SER A C 1
ATOM 1349 O O . SER A 1 171 ? 25.994 1.310 -15.310 1.00 88.44 171 SER A O 1
ATOM 1351 N N . ASN A 1 172 ? 25.488 -0.100 -16.992 1.00 91.31 172 ASN A N 1
ATOM 1352 C CA . ASN A 1 172 ? 25.776 0.806 -18.105 1.00 91.31 172 ASN A CA 1
ATOM 1353 C C . ASN A 1 172 ? 24.508 1.364 -18.775 1.00 91.31 172 ASN A C 1
ATOM 1355 O O . ASN A 1 172 ? 24.590 1.979 -19.840 1.00 91.31 172 ASN A O 1
ATOM 1359 N N . ALA A 1 173 ? 23.332 1.144 -18.178 1.00 91.25 173 ALA A N 1
ATOM 1360 C CA . ALA A 1 173 ? 22.069 1.576 -18.756 1.00 91.25 173 ALA A CA 1
ATOM 1361 C C . ALA A 1 173 ? 21.944 3.105 -18.748 1.00 91.25 173 ALA A C 1
ATOM 1363 O O . ALA A 1 173 ? 22.121 3.760 -17.714 1.00 91.25 173 ALA A O 1
ATOM 1364 N N . LYS A 1 174 ? 21.568 3.684 -19.891 1.00 91.62 174 LYS A N 1
ATOM 1365 C CA . LYS A 1 174 ? 21.195 5.097 -19.965 1.00 91.62 174 LYS A CA 1
ATOM 1366 C C . LYS A 1 174 ? 19.850 5.312 -19.276 1.00 91.62 174 LYS A C 1
ATOM 1368 O O . LYS A 1 174 ? 18.852 4.660 -19.595 1.00 91.62 174 LYS A O 1
ATOM 1373 N N . LYS A 1 175 ? 19.856 6.253 -18.340 1.00 86.81 175 LYS A N 1
ATOM 1374 C CA . LYS A 1 175 ? 18.687 6.707 -17.592 1.00 86.81 175 LYS A CA 1
ATOM 1375 C C . LYS A 1 175 ? 17.939 7.786 -18.369 1.00 86.81 175 LYS A C 1
ATOM 1377 O O . LYS A 1 175 ? 18.572 8.555 -19.093 1.00 86.81 175 LYS A O 1
ATOM 1382 N N . ASP A 1 176 ? 16.621 7.848 -18.208 1.00 82.75 176 ASP A N 1
ATOM 1383 C CA . ASP A 1 176 ? 15.829 8.980 -18.700 1.00 82.75 176 ASP A CA 1
ATOM 1384 C C . ASP A 1 176 ? 15.970 10.223 -17.793 1.00 82.75 176 ASP A C 1
ATOM 1386 O O . ASP A 1 176 ? 16.705 10.219 -16.800 1.00 82.75 176 ASP A O 1
ATOM 1390 N N . GLU A 1 177 ? 15.266 11.305 -18.135 1.00 81.56 177 GLU A N 1
ATOM 1391 C CA . GLU A 1 177 ? 15.261 12.563 -17.368 1.00 81.56 177 GLU A CA 1
ATOM 1392 C C . GLU A 1 177 ? 14.701 12.423 -15.939 1.00 81.56 177 GLU A C 1
ATOM 1394 O O . GLU A 1 177 ? 14.982 13.258 -15.081 1.00 81.56 177 GLU A O 1
ATOM 1399 N N . PHE A 1 178 ? 13.971 11.339 -15.667 1.00 75.69 178 PHE A N 1
ATOM 1400 C CA . PHE A 1 178 ? 13.404 10.986 -14.367 1.00 75.69 178 PHE A CA 1
ATOM 1401 C C . PHE A 1 178 ? 14.210 9.886 -13.659 1.00 75.69 178 PHE A C 1
ATOM 1403 O O . PHE A 1 178 ? 13.754 9.334 -12.659 1.00 75.69 178 PHE A O 1
ATOM 1410 N N . ASN A 1 179 ? 15.421 9.581 -14.143 1.00 79.62 179 ASN A N 1
ATOM 1411 C CA . ASN A 1 179 ? 16.324 8.573 -13.588 1.00 79.62 179 ASN A CA 1
ATOM 1412 C C . ASN A 1 179 ? 15.781 7.124 -13.669 1.00 79.62 179 ASN A C 1
ATOM 1414 O O . ASN A 1 179 ? 16.245 6.252 -12.931 1.00 79.62 179 ASN A O 1
ATOM 1418 N N . ASN A 1 180 ? 14.846 6.845 -14.585 1.00 82.06 180 ASN A N 1
ATOM 1419 C CA . ASN A 1 180 ? 14.325 5.500 -14.836 1.00 82.06 180 ASN A CA 1
ATOM 1420 C C . ASN A 1 180 ? 15.213 4.709 -15.806 1.00 82.06 180 ASN A C 1
ATOM 1422 O O . ASN A 1 180 ? 15.837 5.268 -16.710 1.00 82.06 180 ASN A O 1
ATOM 1426 N N . ILE A 1 181 ? 15.205 3.383 -15.645 1.00 86.31 181 ILE A N 1
ATOM 1427 C CA . ILE A 1 181 ? 15.794 2.410 -16.573 1.00 86.31 181 ILE A CA 1
ATOM 1428 C C . ILE A 1 181 ? 14.678 1.464 -17.022 1.00 86.31 181 ILE A C 1
ATOM 1430 O O . ILE A 1 181 ? 14.009 0.859 -16.184 1.00 86.31 181 ILE A O 1
ATOM 1434 N N . TYR A 1 182 ? 14.492 1.327 -18.334 1.00 86.75 182 TYR A N 1
ATOM 1435 C CA . TYR A 1 182 ? 13.440 0.500 -18.923 1.00 86.75 182 TYR A CA 1
ATOM 1436 C C . TYR A 1 182 ? 14.004 -0.830 -19.404 1.00 86.75 182 TYR A C 1
ATOM 1438 O O . TYR A 1 182 ? 14.979 -0.859 -20.155 1.00 86.75 182 TYR A O 1
ATOM 1446 N N . VAL A 1 183 ? 13.355 -1.930 -19.022 1.00 86.12 183 VAL A N 1
ATOM 1447 C CA . VAL A 1 183 ? 13.725 -3.282 -19.457 1.00 86.12 183 VAL A CA 1
ATOM 1448 C C . VAL A 1 183 ? 12.545 -3.902 -20.181 1.00 86.12 183 VAL A C 1
ATOM 1450 O O . VAL A 1 183 ? 11.497 -4.114 -19.573 1.00 86.12 183 VAL A O 1
ATOM 1453 N N . ASP A 1 184 ? 12.725 -4.188 -21.468 1.00 86.06 184 ASP A N 1
ATOM 1454 C CA . ASP A 1 184 ? 11.727 -4.887 -22.273 1.00 86.06 184 ASP A CA 1
ATOM 1455 C C . ASP A 1 184 ? 11.976 -6.393 -22.151 1.00 86.06 184 ASP A C 1
ATOM 1457 O O . ASP A 1 184 ? 13.005 -6.910 -22.591 1.00 86.06 184 ASP A O 1
ATOM 1461 N N . LEU A 1 185 ? 11.069 -7.089 -21.469 1.00 83.44 185 LEU A N 1
ATOM 1462 C CA . LEU A 1 185 ? 11.185 -8.513 -21.175 1.00 83.44 185 LEU A CA 1
ATOM 1463 C C . LEU A 1 185 ? 9.944 -9.237 -21.663 1.00 83.44 185 LEU A C 1
ATOM 1465 O O . LEU A 1 185 ? 8.824 -8.903 -21.280 1.00 83.44 185 LEU A O 1
ATOM 1469 N N . ASP A 1 186 ? 10.160 -10.300 -22.428 1.00 83.94 186 ASP A N 1
ATOM 1470 C CA . ASP A 1 186 ? 9.100 -11.252 -22.713 1.00 83.94 186 ASP A CA 1
ATOM 1471 C C . ASP A 1 186 ? 8.684 -11.975 -21.419 1.00 83.94 186 ASP A C 1
ATOM 1473 O O . ASP A 1 186 ? 9.526 -12.445 -20.640 1.00 83.94 186 ASP A O 1
ATOM 1477 N N . ALA A 1 187 ? 7.372 -12.087 -21.208 1.00 82.94 187 ALA A N 1
ATOM 1478 C CA . ALA A 1 187 ? 6.773 -12.758 -20.065 1.00 82.94 187 ALA A CA 1
ATOM 1479 C C . ALA A 1 187 ? 7.295 -14.193 -19.887 1.00 82.94 187 ALA A C 1
ATOM 1481 O O . ALA A 1 187 ? 7.429 -14.645 -18.747 1.00 82.94 187 ALA A O 1
ATOM 1482 N N . GLN A 1 188 ? 7.660 -14.891 -20.973 1.00 85.31 188 GLN A N 1
ATOM 1483 C CA . GLN A 1 188 ? 8.233 -16.242 -20.898 1.00 85.31 188 GLN A CA 1
ATOM 1484 C C . GLN A 1 188 ? 9.474 -16.311 -19.993 1.00 85.31 188 GLN A C 1
ATOM 1486 O O . GLN A 1 188 ? 9.670 -17.289 -19.272 1.00 85.31 188 GLN A O 1
ATOM 1491 N N . TYR A 1 189 ? 10.278 -15.245 -19.951 1.00 85.00 189 TYR A N 1
ATOM 1492 C CA . TYR A 1 189 ? 11.467 -15.188 -19.109 1.00 85.00 189 TYR A CA 1
ATOM 1493 C C . TYR A 1 189 ? 11.120 -14.981 -17.628 1.00 85.00 189 TYR A C 1
ATOM 1495 O O . TYR A 1 189 ? 11.861 -15.432 -16.754 1.00 85.00 189 TYR A O 1
ATOM 1503 N N . LEU A 1 190 ? 9.997 -14.346 -17.309 1.00 83.00 190 LEU A N 1
ATOM 1504 C CA . LEU A 1 190 ? 9.560 -14.165 -15.921 1.00 83.00 190 LEU A CA 1
ATOM 1505 C C . LEU A 1 190 ? 8.847 -15.403 -15.360 1.00 83.00 190 LEU A C 1
ATOM 1507 O O . LEU A 1 190 ? 8.770 -15.554 -14.145 1.00 83.00 190 LEU A O 1
ATOM 1511 N N . MET A 1 191 ? 8.368 -16.293 -16.232 1.00 83.38 191 MET A N 1
ATOM 1512 C CA . MET A 1 191 ? 7.684 -17.534 -15.853 1.00 83.38 191 MET A CA 1
ATOM 1513 C C . MET A 1 191 ? 8.618 -18.742 -15.695 1.00 83.38 191 MET A C 1
ATOM 1515 O O . MET A 1 191 ? 8.169 -19.799 -15.252 1.00 83.38 191 MET A O 1
ATOM 1519 N N . ALA A 1 192 ? 9.895 -18.629 -16.069 1.00 83.62 192 ALA A N 1
ATOM 1520 C CA . ALA A 1 192 ? 10.820 -19.752 -15.948 1.00 83.62 192 ALA A CA 1
ATOM 1521 C C . ALA A 1 192 ? 11.115 -20.075 -14.464 1.00 83.62 192 ALA A C 1
ATOM 1523 O O . ALA A 1 192 ? 11.155 -19.161 -13.637 1.00 83.62 192 ALA A O 1
ATOM 1524 N N . PRO A 1 193 ? 11.357 -21.353 -14.114 1.00 83.19 193 PRO A N 1
ATOM 1525 C CA . PRO A 1 193 ? 11.492 -21.768 -12.717 1.00 83.19 193 PRO A CA 1
ATOM 1526 C C . PRO A 1 193 ? 12.744 -21.209 -12.023 1.00 83.19 193 PRO A C 1
ATOM 1528 O O . PRO A 1 193 ? 12.772 -21.111 -10.798 1.00 83.19 193 PRO A O 1
ATOM 1531 N N . GLN A 1 194 ? 13.780 -20.842 -12.781 1.00 83.62 194 GLN A N 1
ATOM 1532 C CA . GLN A 1 194 ? 15.015 -20.269 -12.254 1.00 83.62 194 GLN A CA 1
ATOM 1533 C C . GLN A 1 194 ? 14.930 -18.738 -12.189 1.00 83.62 194 GLN A C 1
ATOM 1535 O O . GLN A 1 194 ? 14.512 -18.109 -13.170 1.00 83.62 194 GLN A O 1
ATOM 1540 N N . PRO A 1 195 ? 15.372 -18.118 -11.079 1.00 81.44 195 PRO A N 1
ATOM 1541 C CA . PRO A 1 195 ? 15.344 -16.670 -10.918 1.00 81.44 195 PRO A CA 1
ATOM 1542 C C . PRO A 1 195 ? 16.270 -15.963 -11.917 1.00 81.44 195 PRO A C 1
ATOM 1544 O O . PRO A 1 195 ? 17.212 -16.546 -12.449 1.00 81.44 195 PRO A O 1
ATOM 1547 N N . ILE A 1 196 ? 16.000 -14.678 -12.150 1.00 84.12 196 ILE A N 1
ATOM 1548 C CA . ILE A 1 196 ? 16.885 -13.779 -12.898 1.00 84.12 196 ILE A CA 1
ATOM 1549 C C . ILE A 1 196 ? 17.686 -12.968 -11.881 1.00 84.12 196 ILE A C 1
ATOM 1551 O O . ILE A 1 196 ? 17.091 -12.258 -11.067 1.00 84.12 196 ILE A O 1
ATOM 1555 N N . THR A 1 197 ? 19.013 -13.034 -11.949 1.00 81.31 197 THR A N 1
ATOM 1556 C CA . THR A 1 197 ? 19.898 -12.190 -11.139 1.00 81.31 197 THR A CA 1
ATOM 1557 C C . THR A 1 197 ? 19.853 -10.749 -11.648 1.00 81.31 197 THR A C 1
ATOM 1559 O O . THR A 1 197 ? 19.831 -10.505 -12.857 1.00 81.31 197 THR A O 1
ATOM 1562 N N . ARG A 1 198 ? 19.791 -9.782 -10.728 1.00 63.25 198 ARG A N 1
ATOM 1563 C CA . ARG A 1 198 ? 19.679 -8.348 -11.032 1.00 63.25 198 ARG A CA 1
ATOM 1564 C C . ARG A 1 198 ? 20.599 -7.560 -10.109 1.00 63.25 198 ARG A C 1
ATOM 1566 O O . ARG A 1 198 ? 20.584 -7.803 -8.905 1.00 63.25 198 ARG A O 1
ATOM 1573 N N . ASP A 1 199 ? 21.301 -6.575 -10.658 1.00 57.38 199 ASP A N 1
ATOM 1574 C CA . ASP A 1 199 ? 22.228 -5.730 -9.888 1.00 57.38 199 ASP A CA 1
ATOM 1575 C C . ASP A 1 199 ? 21.535 -4.566 -9.150 1.00 57.38 199 ASP A C 1
ATOM 1577 O O . ASP A 1 199 ? 22.173 -3.828 -8.402 1.00 57.38 199 ASP A O 1
ATOM 1581 N N . CYS A 1 200 ? 20.220 -4.382 -9.334 1.00 45.09 200 CYS A N 1
ATOM 1582 C CA . CYS A 1 200 ? 19.427 -3.346 -8.663 1.00 45.09 200 CYS A CA 1
ATOM 1583 C C . CYS A 1 200 ? 17.922 -3.695 -8.638 1.00 45.09 200 CYS A C 1
ATOM 1585 O O . CYS A 1 200 ? 17.480 -4.656 -9.275 1.00 45.09 200 CYS A O 1
ATOM 1587 N N . GLN A 1 201 ? 17.110 -2.894 -7.933 1.00 43.38 201 GLN A N 1
ATOM 1588 C CA . GLN A 1 201 ? 15.654 -2.886 -8.105 1.00 43.38 201 GLN A CA 1
ATOM 1589 C C . GLN A 1 201 ? 15.315 -2.468 -9.543 1.00 43.38 201 GLN A C 1
ATOM 1591 O O . GLN A 1 201 ? 15.492 -1.318 -9.934 1.00 43.38 201 GLN A O 1
ATOM 1596 N N . ILE A 1 202 ? 14.826 -3.424 -10.331 1.00 49.81 202 ILE A N 1
ATOM 1597 C CA . ILE A 1 202 ? 14.333 -3.198 -11.691 1.00 49.81 202 ILE A CA 1
ATOM 1598 C C . ILE A 1 202 ? 12.809 -3.105 -11.633 1.00 49.81 202 ILE A C 1
ATOM 1600 O O . ILE A 1 202 ? 12.155 -4.048 -11.175 1.00 49.81 202 ILE A O 1
ATOM 1604 N N . VAL A 1 203 ? 12.243 -2.009 -12.142 1.00 45.75 203 VAL A N 1
ATOM 1605 C CA . VAL A 1 203 ? 10.811 -1.926 -12.450 1.00 45.75 203 VAL A CA 1
ATOM 1606 C C . VAL A 1 203 ? 10.557 -2.805 -13.678 1.00 45.75 203 VAL A C 1
ATOM 1608 O O . VAL A 1 203 ? 10.795 -2.400 -14.812 1.00 45.75 203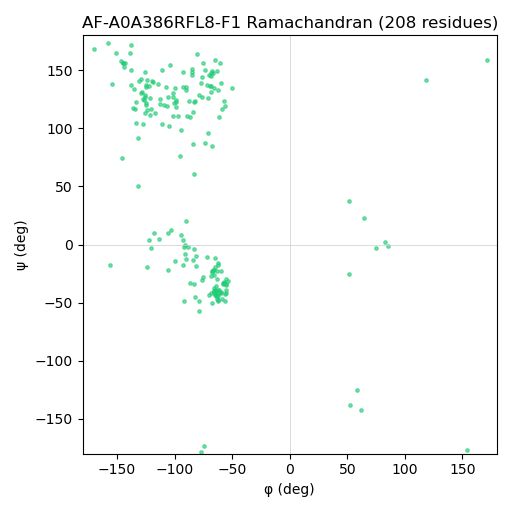 VAL A O 1
ATOM 1611 N N . CYS A 1 204 ? 10.134 -4.050 -13.460 1.00 44.66 204 CYS A N 1
ATOM 1612 C CA . CYS A 1 204 ? 9.726 -4.940 -14.546 1.00 44.66 204 CYS A CA 1
ATOM 1613 C C . CYS A 1 204 ? 8.252 -4.713 -14.858 1.00 44.66 204 CYS A C 1
ATOM 1615 O O . CYS A 1 204 ? 7.386 -5.095 -14.071 1.00 44.66 204 CYS A O 1
ATOM 1617 N N . VAL A 1 205 ? 7.969 -4.119 -16.013 1.00 41.44 205 VAL A N 1
ATOM 1618 C CA . VAL A 1 205 ? 6.601 -3.951 -16.502 1.00 41.44 205 VAL A CA 1
ATOM 1619 C C . VAL A 1 205 ? 6.289 -5.120 -17.423 1.00 41.44 205 VAL A C 1
ATOM 1621 O O . VAL A 1 205 ? 6.685 -5.138 -18.582 1.00 41.44 205 VAL A O 1
ATOM 1624 N N . ASN A 1 206 ? 5.600 -6.128 -16.895 1.00 34.91 206 ASN A N 1
ATOM 1625 C CA . ASN A 1 206 ? 4.992 -7.150 -17.738 1.00 34.91 206 ASN A CA 1
ATOM 1626 C C . ASN A 1 206 ? 3.715 -6.567 -18.353 1.00 34.91 206 ASN A C 1
ATOM 1628 O O . ASN A 1 206 ? 2.932 -5.916 -17.654 1.00 34.91 206 ASN A O 1
ATOM 1632 N N . ARG A 1 207 ? 3.455 -6.845 -19.634 1.00 33.78 207 ARG A N 1
ATOM 1633 C CA . ARG A 1 207 ? 2.139 -6.601 -20.241 1.00 33.78 207 ARG A CA 1
ATOM 1634 C C . ARG A 1 207 ? 1.118 -7.555 -19.609 1.00 33.78 207 ARG A C 1
ATOM 1636 O O . ARG A 1 207 ? 0.879 -8.634 -20.130 1.00 33.78 207 ARG A O 1
ATOM 1643 N N . PHE A 1 208 ? 0.553 -7.186 -18.462 1.00 28.64 208 PHE A N 1
ATOM 1644 C CA . PHE A 1 208 ? -0.473 -7.983 -17.776 1.00 28.64 208 PHE A CA 1
ATOM 1645 C C . PHE A 1 208 ? -1.907 -7.627 -18.187 1.00 28.64 208 PHE A C 1
ATOM 1647 O O . PHE A 1 208 ? -2.845 -8.262 -17.718 1.00 28.64 208 PHE A O 1
ATOM 1654 N N . PHE A 1 209 ? -2.087 -6.654 -19.083 1.00 28.17 209 PHE A N 1
ATOM 1655 C CA . PHE A 1 209 ? -3.405 -6.257 -19.569 1.00 28.17 209 PHE A CA 1
ATOM 1656 C C . PHE A 1 209 ? -3.394 -6.168 -21.097 1.00 28.17 209 PHE A C 1
ATOM 1658 O O . PHE A 1 209 ? -3.049 -5.138 -21.676 1.00 28.17 209 PHE A O 1
ATOM 1665 N N . SER A 1 210 ? -3.747 -7.280 -21.739 1.00 29.78 210 SER A N 1
ATOM 1666 C CA . SER A 1 210 ? -4.305 -7.327 -23.094 1.00 29.78 210 SER A CA 1
ATOM 1667 C C . SER A 1 210 ? -5.554 -8.187 -23.067 1.00 29.78 210 SER A C 1
ATOM 1669 O O . SER A 1 210 ? -5.423 -9.311 -22.528 1.00 29.78 210 SER A O 1
#

Solvent-accessible surface area (backbone atoms only — not comparable to full-atom values): 12045 Å² total; per-residue (Å²): 126,86,48,71,64,58,54,38,52,50,26,56,74,76,34,92,54,21,61,49,65,51,32,72,38,63,44,62,69,42,72,35,91,55,75,41,79,25,30,41,34,29,44,33,34,49,39,39,48,34,26,27,50,65,87,90,51,91,48,35,66,94,81,32,35,58,31,38,37,39,33,75,76,43,74,44,44,57,24,54,60,30,90,52,50,38,40,36,30,26,71,85,38,76,55,53,45,70,58,81,63,38,26,26,50,79,83,43,60,35,77,58,47,37,35,90,35,51,41,46,25,56,83,77,28,78,95,49,70,81,73,54,61,72,61,52,51,52,48,47,50,53,44,50,59,52,57,64,71,53,68,56,32,55,64,51,46,76,41,74,88,44,73,88,68,22,35,44,46,57,91,61,38,48,56,52,100,83,70,48,63,45,60,78,60,65,64,71,68,76,70,45,94,52,75,69,48,60,89,60,96,71,71,74,60,66,90,84,81,129

Radius of gyration: 19.89 Å; Cα contacts (8 Å, |Δi|>4): 384; chains: 1; bounding box: 44×40×53 Å

Sequence (210 aa):
MTTVGEIAEDQNKHNALGVAGMFNIFSKETNISANTNGNVATKTYHSGNEFGARGKSHNLTATKDVNYIEKIEDIGANAFRAQDQTVVVGKDSDNVQKQGNQVFVNGKRLDHLHAKDLRKEDEIHLGHKYIDIDREFKKLELNSNSFARNKQSEGMQVNFNDMNNRYIDVSNAKKDEFNNIYVDLDAQYLMAPQPITRDCQIVCVNRFFS

pLDDT: mean 83.61, std 15.28, range [28.17, 98.0]

Mean predicted aligned error: 7.94 Å